Protein AF-A0A2E0BMS4-F1 (afdb_monomer_lite)

Sequence (206 aa):
MKYIFVAGAPGSKWSSVCKNIYYSDSIDQTDASEDREYWHDASGQLDLMHIGAYFDPGMEFGDFFDNINKYTKEECEVEFDRPFSGEGVRIIKSHVFAHHIDFLKDNWPDCPIVLVHRDNDACIGWWVRCGHFDITYPLYHKYYVNLKEMSKIIDDQNRDIVNAWKRYGGISPRDNRDLADILKINQPSEEYEQDYNLKDIGVKVI

Radius of gyration: 15.55 Å; chains: 1; bounding box: 38×36×43 Å

Structure (mmCIF, N/CA/C/O backbone):
data_AF-A0A2E0BMS4-F1
#
_entry.id   AF-A0A2E0BMS4-F1
#
loop_
_atom_site.group_PDB
_atom_site.id
_atom_site.type_symbol
_atom_site.label_atom_id
_atom_site.label_alt_id
_atom_site.label_comp_id
_atom_site.label_asym_id
_atom_site.label_entity_id
_atom_site.label_seq_id
_atom_site.pdbx_PDB_ins_code
_atom_site.Cartn_x
_atom_site.Cartn_y
_atom_site.Cartn_z
_atom_site.occupancy
_atom_site.B_iso_or_equiv
_atom_site.auth_seq_id
_atom_site.auth_comp_id
_atom_site.auth_asym_id
_atom_site.auth_atom_id
_atom_site.pdbx_PDB_model_num
ATOM 1 N N . MET A 1 1 ? -13.767 5.310 10.465 1.00 92.75 1 MET A N 1
ATOM 2 C CA . MET A 1 1 ? -12.546 4.536 10.164 1.00 92.75 1 MET A CA 1
ATOM 3 C C . MET A 1 1 ? -11.371 5.497 10.271 1.00 92.75 1 MET A C 1
ATOM 5 O O . MET A 1 1 ? -11.496 6.573 9.706 1.00 92.75 1 MET A O 1
ATOM 9 N N . LYS A 1 2 ? -10.321 5.183 11.047 1.00 96.88 2 LYS A N 1
ATOM 10 C CA . LYS A 1 2 ? -9.162 6.088 11.238 1.00 96.88 2 LYS A CA 1
ATOM 11 C C . LYS A 1 2 ? -8.087 5.839 10.176 1.00 96.88 2 LYS A C 1
ATOM 13 O O . LYS A 1 2 ? -7.671 6.768 9.493 1.00 96.88 2 LYS A O 1
ATOM 18 N N . TYR A 1 3 ? -7.709 4.574 10.003 1.00 98.69 3 TYR A N 1
ATOM 19 C CA . TYR A 1 3 ? -6.652 4.156 9.088 1.00 98.69 3 TYR A CA 1
ATOM 20 C C . TYR A 1 3 ? -7.154 3.161 8.050 1.00 98.69 3 TYR A C 1
ATOM 22 O O . TYR A 1 3 ? -8.077 2.392 8.318 1.00 98.69 3 TYR A O 1
ATOM 30 N N . ILE A 1 4 ? -6.481 3.143 6.904 1.00 98.81 4 ILE A N 1
ATOM 31 C CA . ILE A 1 4 ? -6.408 1.999 5.996 1.00 98.81 4 ILE A CA 1
ATOM 32 C C . ILE A 1 4 ? -4.949 1.549 6.008 1.00 98.81 4 ILE A C 1
ATOM 34 O O . ILE A 1 4 ? -4.070 2.310 5.601 1.00 98.81 4 ILE A O 1
ATOM 38 N N . PHE A 1 5 ? -4.678 0.332 6.475 1.00 98.81 5 PHE A N 1
ATOM 39 C CA . PHE A 1 5 ? -3.334 -0.236 6.389 1.00 98.81 5 PHE A CA 1
ATOM 40 C C . PHE A 1 5 ? -3.151 -0.893 5.031 1.00 98.81 5 PHE A C 1
ATOM 42 O O . PHE A 1 5 ? -4.049 -1.594 4.567 1.00 98.81 5 PHE A O 1
ATOM 49 N N . VAL A 1 6 ? -1.995 -0.705 4.400 1.00 98.75 6 VAL A N 1
ATOM 50 C CA . VAL A 1 6 ? -1.680 -1.376 3.136 1.00 98.75 6 VAL A CA 1
ATOM 51 C C . VAL A 1 6 ? -0.343 -2.090 3.241 1.00 98.75 6 VAL A C 1
ATOM 53 O O . VAL A 1 6 ? 0.665 -1.481 3.602 1.00 98.75 6 VAL A O 1
ATOM 56 N N . ALA A 1 7 ? -0.356 -3.376 2.892 1.00 98.31 7 ALA A N 1
ATOM 57 C CA . ALA A 1 7 ? 0.815 -4.235 2.836 1.00 98.31 7 ALA A CA 1
ATOM 58 C C . ALA A 1 7 ? 0.877 -4.945 1.478 1.00 98.31 7 ALA A C 1
ATOM 60 O O . ALA A 1 7 ? -0.108 -5.514 1.005 1.00 98.31 7 ALA A O 1
ATOM 61 N N . GLY A 1 8 ? 2.051 -4.943 0.860 1.00 98.06 8 GLY A N 1
ATOM 62 C CA . GLY A 1 8 ? 2.338 -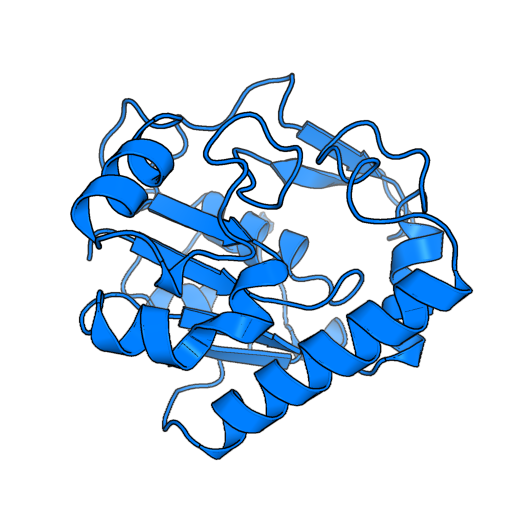5.680 -0.367 1.00 98.06 8 GLY A CA 1
ATOM 63 C C . GLY A 1 8 ? 3.838 -5.890 -0.492 1.00 98.06 8 GLY A C 1
ATOM 64 O O . GLY A 1 8 ? 4.594 -5.091 0.044 1.00 98.06 8 GLY A O 1
ATOM 65 N N . ALA A 1 9 ? 4.297 -6.929 -1.187 1.00 97.38 9 ALA A N 1
ATOM 66 C CA . ALA A 1 9 ? 5.734 -7.117 -1.412 1.00 97.38 9 ALA A CA 1
ATOM 67 C C . ALA A 1 9 ? 6.307 -6.061 -2.391 1.00 97.38 9 ALA A C 1
ATOM 69 O O . ALA A 1 9 ? 5.559 -5.536 -3.229 1.00 97.38 9 ALA A O 1
ATOM 70 N N . PRO A 1 10 ? 7.613 -5.733 -2.358 1.00 95.31 10 PRO A N 1
ATOM 71 C CA . PRO A 1 10 ? 8.261 -4.915 -3.379 1.00 95.31 10 PRO A CA 1
ATOM 72 C C . PRO A 1 10 ? 7.954 -5.418 -4.787 1.00 95.31 10 PRO A C 1
ATOM 74 O O . PRO A 1 10 ? 8.029 -6.608 -5.068 1.00 95.31 10 PRO A O 1
ATOM 77 N N . GLY A 1 11 ? 7.563 -4.514 -5.687 1.00 95.25 11 GLY A N 1
ATOM 78 C CA . GLY A 1 11 ? 7.206 -4.879 -7.062 1.00 95.25 11 GLY A CA 1
ATOM 79 C C . GLY A 1 11 ? 5.803 -5.482 -7.255 1.00 95.25 11 GLY A C 1
ATOM 80 O O . GLY A 1 11 ? 5.399 -5.735 -8.393 1.00 95.25 11 GLY A O 1
ATOM 81 N N . SER A 1 12 ? 5.008 -5.630 -6.190 1.00 97.00 12 SER A N 1
ATOM 82 C CA . SER A 1 12 ? 3.616 -6.120 -6.261 1.00 97.00 12 SER A CA 1
ATOM 83 C C . SER A 1 12 ? 2.623 -5.147 -6.905 1.00 97.00 12 SER A C 1
ATOM 85 O O . SER A 1 12 ? 1.452 -5.479 -7.055 1.00 97.00 12 SER A O 1
ATOM 87 N N . LYS A 1 13 ? 3.080 -3.944 -7.288 1.00 96.19 13 LYS A N 1
ATOM 88 C CA . LYS A 1 13 ? 2.260 -2.811 -7.758 1.00 96.19 13 LYS A CA 1
ATOM 89 C C . LYS A 1 13 ? 1.326 -2.220 -6.692 1.00 96.19 13 LYS A C 1
ATOM 91 O O . LYS A 1 13 ? 0.447 -1.430 -7.034 1.00 96.19 13 LYS A O 1
ATOM 96 N N . TRP A 1 14 ? 1.551 -2.516 -5.412 1.00 96.56 14 TRP A N 1
ATOM 97 C CA . TRP A 1 14 ? 0.781 -1.952 -4.295 1.00 96.56 14 TRP A CA 1
ATOM 98 C C . TRP A 1 14 ? 0.722 -0.418 -4.281 1.00 96.56 14 TRP A C 1
ATOM 100 O O . TRP A 1 14 ? -0.316 0.144 -3.955 1.00 96.56 14 TRP A O 1
ATOM 110 N N . SER A 1 15 ? 1.780 0.269 -4.720 1.00 94.31 15 SER A N 1
ATOM 111 C CA . SER A 1 15 ? 1.791 1.729 -4.828 1.00 94.31 15 SER A CA 1
ATOM 112 C C . SER A 1 15 ? 0.732 2.253 -5.808 1.00 94.31 15 SER A C 1
ATOM 114 O O . SER A 1 15 ? 0.078 3.247 -5.510 1.00 94.31 15 SER A O 1
ATOM 116 N N . SER A 1 16 ? 0.460 1.530 -6.905 1.00 95.25 16 SER A N 1
ATOM 117 C CA . SER A 1 16 ? -0.649 1.857 -7.817 1.00 95.25 16 SER A CA 1
ATOM 118 C C . SER A 1 16 ? -2.022 1.645 -7.178 1.00 95.25 16 SER A C 1
ATOM 120 O O . SER A 1 16 ? -2.903 2.480 -7.351 1.00 95.25 16 SER A O 1
ATOM 122 N N . VAL A 1 17 ? -2.181 0.586 -6.374 1.00 97.56 17 VAL A N 1
ATOM 123 C CA . VAL A 1 17 ? -3.418 0.327 -5.618 1.00 97.56 17 VAL A CA 1
ATOM 124 C C . VAL A 1 17 ? -3.683 1.475 -4.644 1.00 97.56 17 VAL A C 1
ATOM 126 O O . VAL A 1 17 ? -4.782 2.021 -4.641 1.00 97.56 17 VAL A O 1
ATOM 129 N N . CYS A 1 18 ? -2.665 1.891 -3.880 1.00 97.12 18 CYS A N 1
ATOM 130 C CA . CYS A 1 18 ? -2.752 3.022 -2.956 1.00 97.12 18 CYS A CA 1
ATOM 131 C C . CYS A 1 18 ? -3.080 4.328 -3.683 1.00 97.12 18 CYS A C 1
ATOM 133 O O . CYS A 1 18 ? -4.043 4.997 -3.322 1.00 97.12 18 CYS A O 1
ATOM 135 N N . LYS A 1 19 ? -2.310 4.677 -4.721 1.00 95.94 19 LYS A N 1
ATOM 136 C CA . LYS A 1 19 ? -2.499 5.905 -5.507 1.00 95.94 19 LYS A CA 1
ATOM 137 C C . LYS A 1 19 ? -3.931 6.024 -6.024 1.00 95.94 19 LYS A C 1
ATOM 139 O O . LYS A 1 19 ? -4.539 7.082 -5.918 1.00 95.94 19 LYS A O 1
ATOM 144 N N . ASN A 1 20 ? -4.477 4.938 -6.561 1.00 96.38 20 ASN A N 1
ATOM 145 C CA . ASN A 1 20 ? -5.769 4.982 -7.232 1.00 96.38 20 ASN A CA 1
ATOM 146 C C . ASN A 1 20 ? -6.956 5.128 -6.277 1.00 96.38 20 ASN A C 1
ATOM 148 O O . ASN A 1 20 ? -8.039 5.424 -6.760 1.00 96.38 20 ASN A O 1
ATOM 152 N N . ILE A 1 21 ? -6.775 4.958 -4.961 1.00 97.75 21 ILE A N 1
ATOM 153 C CA . ILE A 1 21 ? -7.768 5.333 -3.935 1.00 97.75 21 ILE A CA 1
ATOM 154 C C . ILE A 1 21 ? -7.382 6.602 -3.163 1.00 97.75 21 ILE A C 1
ATOM 156 O O . ILE A 1 21 ? -8.236 7.199 -2.514 1.00 97.75 21 ILE A O 1
ATOM 160 N N . TYR A 1 22 ? -6.118 7.028 -3.245 1.00 97.81 22 TYR A N 1
ATOM 161 C CA . TYR A 1 22 ? -5.578 8.201 -2.554 1.00 97.81 22 TYR A CA 1
ATOM 162 C C . TYR A 1 22 ? -6.326 9.487 -2.921 1.00 97.81 22 TYR A C 1
ATOM 164 O O . TYR A 1 22 ? -6.563 10.320 -2.058 1.00 97.81 22 TYR A O 1
ATOM 172 N N . TYR A 1 23 ? -6.769 9.607 -4.176 1.00 96.00 23 TYR A N 1
ATOM 173 C CA . TYR A 1 23 ? -7.516 10.765 -4.683 1.00 96.00 23 TYR A CA 1
ATOM 174 C C . TYR A 1 23 ? -9.008 10.782 -4.314 1.00 96.00 23 TYR A C 1
ATOM 176 O O . TYR A 1 23 ? -9.764 11.594 -4.839 1.00 96.00 23 TYR A O 1
ATOM 184 N N . SER A 1 24 ? -9.464 9.884 -3.441 1.00 97.81 24 SER A N 1
ATOM 185 C CA . SER A 1 24 ? -10.808 9.971 -2.873 1.00 97.81 24 SER A CA 1
ATOM 186 C C . SER A 1 24 ? -10.919 11.170 -1.927 1.00 97.81 24 SER A C 1
ATOM 188 O O . SER A 1 24 ? -10.059 11.370 -1.070 1.00 97.81 24 SER A O 1
ATOM 190 N N . ASP A 1 25 ? -12.035 11.901 -1.994 1.00 96.94 25 ASP A N 1
ATOM 191 C CA . ASP A 1 25 ? -12.343 13.018 -1.081 1.00 96.94 25 ASP A CA 1
ATOM 192 C C . ASP A 1 25 ? -12.482 12.589 0.393 1.00 96.94 25 ASP A C 1
ATOM 194 O O . ASP A 1 25 ? -12.610 13.424 1.285 1.00 96.94 25 ASP A O 1
ATOM 198 N N . SER A 1 26 ? -12.518 11.282 0.672 1.00 98.25 26 SER A N 1
ATOM 199 C CA . SER A 1 26 ? -12.530 10.750 2.041 1.00 98.25 26 SER A CA 1
ATOM 200 C C . SER A 1 26 ? -11.133 10.560 2.639 1.00 98.25 26 SER A C 1
ATOM 202 O O . SER A 1 26 ? -11.036 10.252 3.829 1.00 98.25 26 SER A O 1
ATOM 204 N N . ILE A 1 27 ? -10.072 10.671 1.834 1.00 98.50 27 ILE A N 1
ATOM 205 C CA . ILE A 1 27 ? -8.688 10.457 2.263 1.00 98.50 27 ILE A CA 1
ATOM 206 C C . ILE A 1 27 ? -8.066 11.779 2.709 1.00 98.50 27 ILE A C 1
ATOM 208 O O . ILE A 1 27 ? -8.161 12.792 2.019 1.00 98.50 27 ILE A O 1
ATOM 212 N N . ASP A 1 28 ? -7.385 11.739 3.852 1.00 98.50 28 ASP A N 1
ATOM 213 C CA . ASP A 1 28 ? -6.485 12.808 4.270 1.00 98.50 28 ASP A CA 1
ATOM 214 C C . ASP A 1 28 ? -5.206 12.722 3.428 1.00 98.50 28 ASP A C 1
ATOM 216 O O . ASP A 1 28 ? -4.417 11.794 3.591 1.00 98.50 28 ASP A O 1
ATOM 220 N N . GLN A 1 29 ? -5.032 13.669 2.507 1.00 97.88 29 GLN A N 1
ATOM 221 C CA . GLN A 1 29 ? -3.907 13.711 1.564 1.00 97.88 29 GLN A CA 1
ATOM 222 C C . GLN A 1 29 ? -2.798 14.681 2.006 1.00 97.88 29 GLN A C 1
ATOM 224 O O . GLN A 1 29 ? -1.912 15.018 1.216 1.00 97.88 29 GLN A O 1
ATOM 229 N N . THR A 1 30 ? -2.853 15.188 3.244 1.00 98.31 30 THR A N 1
ATOM 230 C CA . THR A 1 30 ? -1.890 16.188 3.742 1.00 98.31 30 THR A CA 1
ATOM 231 C C . THR A 1 30 ? -0.487 15.632 3.991 1.00 98.31 30 THR A C 1
ATOM 233 O O . THR A 1 30 ? 0.431 16.410 4.250 1.00 98.31 30 THR A O 1
ATOM 236 N N . ASP A 1 31 ? -0.292 14.316 3.855 1.00 97.81 31 ASP A N 1
ATOM 237 C CA . ASP A 1 31 ? 1.029 13.695 3.815 1.00 97.81 31 ASP A CA 1
ATOM 238 C C . ASP A 1 31 ? 1.758 13.902 2.476 1.00 97.81 31 ASP A C 1
ATOM 240 O O . ASP A 1 31 ? 2.962 13.637 2.415 1.00 97.81 31 ASP A O 1
ATOM 244 N N . ALA A 1 32 ? 1.090 14.387 1.421 1.00 96.44 32 ALA A N 1
ATOM 245 C CA . ALA A 1 32 ? 1.727 14.696 0.140 1.00 96.44 32 ALA A CA 1
ATOM 246 C C . ALA A 1 32 ? 2.656 15.920 0.213 1.00 96.44 32 ALA A C 1
ATOM 248 O O . ALA A 1 32 ? 2.320 16.969 0.763 1.00 96.44 32 ALA A O 1
ATOM 249 N N . SER A 1 33 ? 3.822 15.794 -0.417 1.00 95.81 33 SER A N 1
ATOM 250 C CA . SER A 1 33 ? 4.757 16.882 -0.707 1.00 95.81 33 SER A CA 1
ATOM 251 C C . SER A 1 33 ? 5.601 16.507 -1.926 1.00 95.81 33 SER A C 1
ATOM 253 O O . SER A 1 33 ? 5.716 15.323 -2.238 1.00 95.81 33 SER A O 1
ATOM 255 N N . GLU A 1 34 ? 6.234 17.488 -2.578 1.00 94.50 34 GLU A N 1
ATOM 256 C CA . GLU A 1 34 ? 7.140 17.237 -3.715 1.00 94.50 34 GLU A CA 1
ATOM 257 C C . GLU A 1 34 ? 8.275 16.257 -3.345 1.00 94.50 34 GLU A C 1
ATOM 259 O O . GLU A 1 34 ? 8.646 15.402 -4.144 1.00 94.50 34 GLU A O 1
ATOM 264 N N . ASP A 1 35 ? 8.763 16.307 -2.099 1.00 94.19 35 ASP A N 1
ATOM 265 C CA . ASP A 1 35 ? 9.796 15.395 -1.576 1.00 94.19 35 ASP A CA 1
ATOM 266 C C . ASP A 1 35 ? 9.301 13.949 -1.357 1.00 94.19 35 ASP A C 1
ATOM 268 O O . ASP A 1 35 ? 10.102 13.046 -1.106 1.00 94.19 35 ASP A O 1
ATOM 272 N N . ARG A 1 36 ? 7.984 13.718 -1.417 1.00 95.06 36 ARG A N 1
ATOM 273 C CA . ARG A 1 36 ? 7.330 12.410 -1.223 1.00 95.06 36 ARG A CA 1
ATOM 274 C C . ARG A 1 36 ? 6.662 11.906 -2.497 1.00 95.06 36 ARG A C 1
ATOM 276 O O . ARG A 1 36 ? 5.719 11.113 -2.445 1.00 95.06 36 ARG A O 1
ATOM 283 N N . GLU A 1 37 ? 7.156 12.360 -3.640 1.00 95.19 37 GLU A N 1
ATOM 284 C CA . GLU A 1 37 ? 6.744 11.887 -4.949 1.00 95.19 37 GLU A CA 1
ATOM 285 C C . GLU A 1 37 ? 7.846 11.066 -5.613 1.00 95.19 37 GLU A C 1
ATOM 287 O O . GLU A 1 37 ? 9.032 11.396 -5.569 1.00 95.19 37 GLU A O 1
ATOM 292 N N . TYR A 1 38 ? 7.442 9.995 -6.292 1.00 94.31 38 TYR A N 1
ATOM 293 C CA . TYR A 1 38 ? 8.318 9.288 -7.215 1.00 94.31 38 TYR A CA 1
ATOM 294 C C . TYR A 1 38 ? 7.601 8.972 -8.513 1.00 94.31 38 TYR A C 1
ATOM 296 O O . TYR A 1 38 ? 6.574 8.282 -8.536 1.00 94.31 38 TYR A O 1
ATOM 304 N N . TRP A 1 39 ? 8.201 9.466 -9.589 1.00 93.25 39 TRP A N 1
ATOM 305 C CA . TRP A 1 39 ? 7.750 9.297 -10.957 1.00 93.25 39 TRP A CA 1
ATOM 306 C C . TRP A 1 39 ? 8.637 8.270 -11.660 1.00 93.25 39 TRP A C 1
ATOM 308 O O . TRP A 1 39 ? 9.862 8.334 -11.561 1.00 93.25 39 TRP A O 1
ATOM 318 N N . HIS A 1 40 ? 8.033 7.334 -12.389 1.00 90.50 40 HIS A N 1
ATOM 319 C CA . HIS A 1 40 ? 8.780 6.377 -13.206 1.00 90.50 40 HIS A CA 1
ATOM 320 C C . HIS A 1 40 ? 8.001 5.993 -14.463 1.00 90.50 40 HIS A C 1
ATOM 322 O O . HIS A 1 40 ? 6.774 6.061 -14.490 1.00 90.50 40 HIS A O 1
ATOM 328 N N . ASP A 1 41 ? 8.696 5.494 -15.482 1.00 90.56 41 ASP A N 1
ATOM 329 C CA . ASP A 1 41 ? 8.124 5.142 -16.784 1.00 90.56 41 ASP A CA 1
ATOM 330 C C . ASP A 1 41 ? 7.993 3.630 -17.034 1.00 90.56 41 ASP A C 1
ATOM 332 O O . ASP A 1 41 ? 7.830 3.186 -18.169 1.00 90.56 41 ASP A O 1
ATOM 336 N N . ALA A 1 42 ? 8.005 2.812 -15.973 1.00 87.88 42 ALA A N 1
ATOM 337 C CA . ALA A 1 42 ? 7.914 1.348 -16.057 1.00 87.88 42 ALA A CA 1
ATOM 338 C C . ALA A 1 42 ? 6.692 0.817 -16.846 1.00 87.88 42 ALA A C 1
ATOM 340 O O . ALA A 1 42 ? 6.720 -0.313 -17.347 1.00 87.88 42 ALA A O 1
ATOM 341 N N . SER A 1 43 ? 5.619 1.611 -16.941 1.00 83.31 43 SER A N 1
ATOM 342 C CA . SER A 1 43 ? 4.401 1.338 -17.718 1.00 83.31 43 SER A CA 1
ATOM 343 C C . SER A 1 43 ? 4.546 1.643 -19.221 1.00 83.31 43 SER A C 1
ATOM 345 O O . SER A 1 43 ? 3.699 1.223 -20.009 1.00 83.31 43 SER A O 1
ATOM 347 N N . GLY A 1 44 ? 5.610 2.345 -19.619 1.00 88.06 44 GLY A N 1
ATOM 348 C CA . GLY A 1 44 ? 5.809 2.947 -20.938 1.00 88.06 44 GLY A CA 1
ATOM 349 C C . GLY A 1 44 ? 5.458 4.441 -21.001 1.00 88.06 44 GLY A C 1
ATOM 350 O O . GLY A 1 44 ? 5.655 5.056 -22.049 1.00 88.06 44 GLY A O 1
ATOM 351 N N . GLN A 1 45 ? 4.946 5.025 -19.914 1.00 90.00 45 GLN A N 1
ATOM 352 C CA . GLN A 1 45 ? 4.663 6.456 -19.770 1.00 90.00 45 GLN A CA 1
ATOM 353 C C . GLN A 1 45 ? 5.116 6.940 -18.396 1.00 90.00 45 GLN A C 1
ATOM 355 O O . GLN A 1 45 ? 5.081 6.176 -17.437 1.00 90.00 45 GLN A O 1
ATOM 360 N N . LEU A 1 46 ? 5.553 8.198 -18.303 1.00 90.94 46 LEU A N 1
ATOM 361 C CA . LEU A 1 46 ? 5.973 8.777 -17.032 1.00 90.94 46 LEU A CA 1
ATOM 362 C C . LEU A 1 46 ? 4.753 8.990 -16.129 1.00 90.94 46 LEU A C 1
ATOM 364 O O . LEU A 1 46 ? 3.959 9.899 -16.363 1.00 90.94 46 LEU A O 1
ATOM 368 N N . ASP A 1 47 ? 4.647 8.168 -15.090 1.00 89.94 47 ASP A N 1
ATOM 369 C CA . ASP A 1 47 ? 3.534 8.169 -14.147 1.00 89.94 47 ASP A CA 1
ATOM 370 C C . ASP A 1 47 ? 4.029 8.509 -12.736 1.00 89.94 47 ASP A C 1
ATOM 372 O O . ASP A 1 47 ? 5.052 7.982 -12.288 1.00 89.94 47 ASP A O 1
ATOM 376 N N . LEU A 1 48 ? 3.272 9.331 -12.000 1.00 91.50 48 LEU A N 1
ATOM 377 C CA . LEU A 1 48 ? 3.431 9.462 -10.549 1.00 91.50 48 LEU A CA 1
ATOM 378 C C . LEU A 1 48 ? 2.995 8.149 -9.918 1.00 91.50 48 LEU A C 1
ATOM 380 O O . LEU A 1 48 ? 1.859 7.732 -10.137 1.00 91.50 48 LEU A O 1
ATOM 384 N N . MET A 1 49 ? 3.869 7.482 -9.174 1.00 90.56 49 MET A N 1
ATOM 385 C CA . MET A 1 49 ? 3.609 6.115 -8.712 1.00 90.56 49 MET A CA 1
ATOM 386 C C . MET A 1 49 ? 3.731 5.952 -7.207 1.00 90.56 49 MET A C 1
ATOM 388 O O . MET A 1 49 ? 2.967 5.176 -6.641 1.00 90.56 49 MET A O 1
ATOM 392 N N . HIS A 1 50 ? 4.628 6.693 -6.556 1.00 93.88 50 HIS A N 1
ATOM 393 C CA . HIS A 1 50 ? 4.643 6.802 -5.097 1.00 93.88 50 HIS A CA 1
ATOM 394 C C . HIS A 1 50 ? 4.276 8.229 -4.721 1.00 93.88 50 HIS A C 1
ATOM 396 O O . HIS A 1 50 ? 4.811 9.167 -5.305 1.00 93.88 50 HIS A O 1
ATOM 402 N N . ILE A 1 51 ? 3.343 8.365 -3.785 1.00 96.00 51 ILE A N 1
ATOM 403 C CA . ILE A 1 51 ? 2.836 9.643 -3.291 1.00 96.00 51 ILE A CA 1
ATOM 404 C C . ILE A 1 51 ? 2.579 9.532 -1.791 1.00 96.00 51 ILE A C 1
ATOM 406 O O . ILE A 1 51 ? 2.087 8.498 -1.317 1.00 96.00 51 ILE A O 1
ATOM 410 N N . GLY A 1 52 ? 2.899 10.599 -1.063 1.00 97.00 52 GLY A N 1
ATOM 411 C CA . GLY A 1 52 ? 2.673 10.704 0.375 1.00 97.00 52 GLY A CA 1
ATOM 412 C C . GLY A 1 52 ? 3.608 9.808 1.190 1.00 97.00 52 GLY A C 1
ATOM 413 O O . GLY A 1 52 ? 4.500 9.163 0.648 1.00 97.00 52 GLY A O 1
ATOM 414 N N . ALA A 1 53 ? 3.395 9.733 2.499 1.00 96.94 53 ALA A N 1
ATOM 415 C CA . ALA A 1 53 ? 4.295 9.066 3.434 1.00 96.94 53 ALA A CA 1
ATOM 416 C C . ALA A 1 53 ? 4.326 7.533 3.273 1.00 96.94 53 ALA A C 1
ATOM 418 O O . ALA A 1 53 ? 3.313 6.889 2.983 1.00 96.94 53 ALA A O 1
ATOM 419 N N . TYR A 1 54 ? 5.502 6.951 3.509 1.00 96.38 54 TYR A N 1
ATOM 420 C CA . TYR A 1 54 ? 5.740 5.512 3.644 1.00 96.38 54 TYR A CA 1
ATOM 421 C C . TYR A 1 54 ? 6.395 5.252 5.003 1.00 96.38 54 TYR A C 1
ATOM 423 O O . TYR A 1 54 ? 7.152 6.090 5.490 1.00 96.38 54 TYR A O 1
ATOM 431 N N . PHE A 1 55 ? 6.108 4.095 5.596 1.00 96.00 55 PHE A N 1
ATOM 432 C CA . PHE A 1 55 ? 6.452 3.741 6.979 1.00 96.00 55 PHE A CA 1
ATOM 433 C C . PHE A 1 55 ? 7.320 2.475 7.043 1.00 96.00 55 PHE A C 1
ATOM 435 O O . PHE A 1 55 ? 7.172 1.624 7.919 1.00 96.00 55 PHE A O 1
ATOM 442 N N . ASP A 1 56 ? 8.182 2.288 6.050 1.00 93.62 56 ASP A N 1
ATOM 443 C CA . ASP A 1 56 ? 9.221 1.260 6.084 1.00 93.62 56 ASP A CA 1
ATOM 444 C C . ASP A 1 56 ? 10.439 1.745 6.892 1.00 93.62 56 ASP A C 1
ATOM 446 O O . ASP A 1 56 ? 10.662 2.955 7.001 1.00 93.62 56 ASP A O 1
ATOM 450 N N . PRO A 1 57 ? 11.280 0.836 7.420 1.00 89.94 57 PRO A N 1
ATOM 451 C CA . PRO A 1 57 ? 12.544 1.218 8.041 1.00 89.94 57 PRO A CA 1
ATOM 452 C C . PRO A 1 57 ? 13.404 2.066 7.094 1.00 89.94 57 PRO A C 1
ATOM 454 O O . PRO A 1 57 ? 13.633 1.711 5.936 1.00 89.94 57 PRO A O 1
ATOM 457 N N . GLY A 1 58 ? 13.917 3.181 7.602 1.00 86.75 58 GLY A N 1
ATOM 458 C CA . GLY A 1 58 ? 14.667 4.188 6.858 1.00 86.75 58 GLY A CA 1
ATOM 459 C C . GLY A 1 58 ? 13.850 5.398 6.415 1.00 86.75 58 GLY A C 1
ATOM 460 O O . GLY A 1 58 ? 14.461 6.386 6.007 1.00 86.75 58 GLY A O 1
ATOM 461 N N . MET A 1 59 ? 12.522 5.358 6.535 1.00 92.56 59 MET A N 1
ATOM 462 C CA . MET A 1 59 ? 11.655 6.489 6.207 1.00 92.56 59 MET A CA 1
ATOM 463 C C . MET A 1 59 ? 11.616 7.555 7.317 1.00 92.56 59 MET A C 1
ATOM 465 O O . MET A 1 59 ? 12.129 7.372 8.419 1.00 92.56 59 MET A O 1
ATOM 469 N N . GLU A 1 60 ? 11.015 8.706 7.000 1.00 92.06 60 GLU A N 1
ATOM 470 C CA . GLU A 1 60 ? 10.983 9.911 7.845 1.00 92.06 60 GLU A CA 1
ATOM 471 C C . GLU A 1 60 ? 10.247 9.710 9.186 1.00 92.06 60 GLU A C 1
ATOM 473 O O . GLU A 1 60 ? 10.582 10.361 10.180 1.00 92.06 60 GLU A O 1
ATOM 478 N N . PHE A 1 61 ? 9.266 8.801 9.221 1.00 92.75 61 PHE A N 1
ATOM 479 C CA . PHE A 1 61 ? 8.372 8.577 10.359 1.00 92.75 61 PHE A CA 1
ATOM 480 C C . PHE A 1 61 ? 8.398 7.111 10.787 1.00 92.75 61 PHE A C 1
ATOM 482 O O . PHE A 1 61 ? 8.149 6.225 9.972 1.00 92.75 61 PHE A O 1
ATOM 489 N N . GLY A 1 62 ? 8.692 6.876 12.068 1.00 82.62 62 GLY A N 1
ATOM 490 C CA . GLY A 1 62 ? 8.823 5.552 12.679 1.00 82.62 62 GLY A CA 1
ATOM 491 C C . GLY A 1 62 ? 9.828 4.605 12.001 1.00 82.62 62 GLY A C 1
ATOM 492 O O . GLY A 1 62 ? 9.465 3.742 11.213 1.00 82.62 62 GLY A O 1
ATOM 493 N N . ASP A 1 63 ? 11.100 4.661 12.409 1.00 86.44 63 ASP A N 1
ATOM 494 C CA . ASP A 1 63 ? 12.166 3.755 11.917 1.00 86.44 63 ASP A CA 1
ATOM 495 C C . ASP A 1 63 ? 12.062 2.315 12.483 1.00 86.44 63 ASP A C 1
ATOM 497 O O . ASP A 1 63 ? 12.945 1.495 12.260 1.00 86.44 63 ASP A O 1
ATOM 501 N N . PHE A 1 64 ? 11.017 2.005 13.265 1.00 92.12 64 PHE A N 1
ATOM 502 C CA . PHE A 1 64 ? 10.910 0.784 14.081 1.00 92.12 64 PHE A CA 1
ATOM 503 C C . PHE A 1 64 ? 9.808 -0.193 13.646 1.00 92.12 64 PHE A C 1
ATOM 505 O O . PHE A 1 64 ? 9.549 -1.177 14.344 1.00 92.12 64 PHE A O 1
ATOM 512 N N . PHE A 1 65 ? 9.119 0.061 12.530 1.00 94.38 65 PHE A N 1
ATOM 513 C CA . PHE A 1 65 ? 7.947 -0.733 12.142 1.00 94.38 65 PHE A CA 1
ATOM 514 C C . PHE A 1 65 ? 8.256 -2.182 11.733 1.00 94.38 65 PHE A C 1
ATOM 516 O O . PHE A 1 65 ? 7.353 -3.014 11.755 1.00 94.38 65 PHE A O 1
ATOM 523 N N . ASP A 1 66 ? 9.519 -2.530 11.470 1.00 93.94 66 ASP A N 1
ATOM 524 C CA . ASP A 1 66 ? 9.982 -3.926 11.346 1.00 93.94 66 ASP A CA 1
ATOM 525 C C . ASP A 1 66 ? 9.957 -4.692 12.684 1.00 93.94 66 ASP A C 1
ATOM 527 O O . ASP A 1 66 ? 10.114 -5.911 12.743 1.00 93.94 66 ASP A O 1
ATOM 531 N N . ASN A 1 67 ? 9.770 -3.966 13.784 1.00 95.06 67 ASN A N 1
ATOM 532 C CA . ASN A 1 67 ? 9.634 -4.473 15.137 1.00 95.06 67 ASN A CA 1
ATOM 533 C C . ASN A 1 67 ? 8.369 -3.922 15.813 1.00 95.06 67 ASN A C 1
ATOM 535 O O . ASN A 1 67 ? 8.338 -3.834 17.044 1.00 95.06 67 ASN A O 1
ATOM 539 N N . ILE A 1 68 ? 7.330 -3.573 15.041 1.00 96.25 68 ILE A N 1
ATOM 540 C CA . ILE A 1 68 ? 6.120 -2.890 15.538 1.00 96.25 68 ILE A CA 1
ATOM 541 C C . ILE A 1 68 ? 5.497 -3.577 16.768 1.00 96.25 68 ILE A C 1
ATOM 543 O O . ILE A 1 68 ? 5.053 -2.907 17.691 1.00 96.25 68 ILE A O 1
ATOM 547 N N . ASN A 1 69 ? 5.588 -4.909 16.858 1.00 95.12 69 ASN A N 1
ATOM 548 C CA . ASN A 1 69 ? 5.080 -5.709 17.980 1.00 95.12 69 ASN A CA 1
ATOM 549 C C . ASN A 1 69 ? 5.713 -5.379 19.352 1.00 95.12 69 ASN A C 1
ATOM 551 O O . ASN A 1 69 ? 5.242 -5.879 20.372 1.00 95.12 69 ASN A O 1
ATOM 555 N N . LYS A 1 70 ? 6.816 -4.619 19.391 1.00 96.62 70 LYS A N 1
ATOM 556 C CA . LYS A 1 70 ? 7.486 -4.184 20.631 1.00 96.62 70 LYS A CA 1
ATOM 557 C C . LYS A 1 70 ? 6.950 -2.857 21.175 1.00 96.62 70 LYS A C 1
ATOM 559 O O . LYS A 1 70 ? 7.371 -2.460 22.259 1.00 96.62 70 LYS A O 1
ATOM 564 N N . TYR A 1 71 ? 6.064 -2.198 20.436 1.00 96.38 71 TYR A N 1
ATOM 565 C CA . TYR A 1 71 ? 5.541 -0.871 20.734 1.00 96.38 71 TYR A CA 1
ATOM 566 C C . TYR A 1 71 ? 4.043 -0.943 20.998 1.00 96.38 71 TYR A C 1
ATOM 568 O O . TYR A 1 71 ? 3.357 -1.866 20.542 1.00 96.38 71 TYR A O 1
ATOM 576 N N . THR A 1 72 ? 3.522 0.019 21.754 1.00 97.06 72 THR A N 1
ATOM 577 C CA . THR A 1 72 ? 2.079 0.102 21.971 1.00 97.06 72 THR A CA 1
ATOM 578 C C . THR A 1 72 ? 1.378 0.662 20.739 1.00 97.06 72 THR A C 1
ATOM 580 O O . THR A 1 72 ? 1.974 1.320 19.881 1.00 97.06 72 THR A O 1
ATOM 583 N N . LYS A 1 73 ? 0.068 0.425 20.673 1.00 97.25 73 LYS A N 1
ATOM 584 C CA . LYS A 1 73 ? -0.808 1.032 19.675 1.00 97.25 73 LYS A CA 1
ATOM 585 C C . LYS A 1 73 ? -0.633 2.552 19.626 1.00 97.25 73 LYS A C 1
ATOM 587 O O . LYS A 1 73 ? -0.482 3.10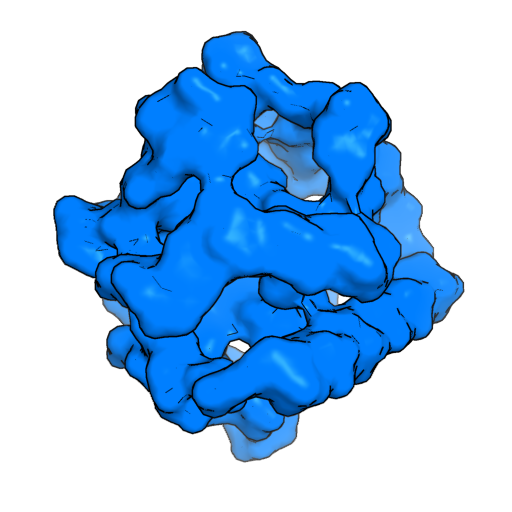8 18.548 1.00 97.25 73 LYS A O 1
ATOM 592 N N . GLU A 1 74 ? -0.623 3.214 20.778 1.00 97.94 74 GLU A N 1
ATOM 593 C CA . GLU A 1 74 ? -0.534 4.672 20.893 1.00 97.94 74 GLU A CA 1
ATOM 594 C C . GLU A 1 74 ? 0.811 5.203 20.386 1.00 97.94 74 GLU A C 1
ATOM 596 O O . GLU A 1 74 ? 0.837 6.208 19.681 1.00 97.94 74 GLU A O 1
ATOM 601 N N . GLU A 1 75 ? 1.915 4.514 20.686 1.00 97.44 75 GLU A N 1
ATOM 602 C CA . GLU A 1 75 ? 3.240 4.857 20.150 1.00 97.44 75 GLU A CA 1
ATOM 603 C C . GLU A 1 75 ? 3.271 4.749 18.620 1.00 97.44 75 GLU A C 1
ATOM 605 O O . GLU A 1 75 ? 3.823 5.619 17.947 1.00 97.44 75 GLU A O 1
ATOM 610 N N . CYS A 1 76 ? 2.628 3.720 18.060 1.00 98.12 76 CYS A N 1
ATOM 611 C CA . CYS A 1 76 ? 2.499 3.572 16.612 1.00 98.12 76 CYS A CA 1
ATOM 612 C C . CYS A 1 76 ? 1.629 4.684 16.004 1.00 98.12 76 CYS A C 1
ATOM 614 O O . CYS A 1 76 ? 2.002 5.264 14.988 1.00 98.12 76 CYS A O 1
ATOM 616 N N . GLU A 1 77 ? 0.495 5.016 16.631 1.00 98.31 77 GLU A N 1
ATOM 617 C CA . GLU A 1 77 ? -0.413 6.065 16.152 1.00 98.31 77 GLU A CA 1
ATOM 618 C C . GLU A 1 77 ? 0.239 7.452 16.139 1.00 98.31 77 GLU A C 1
ATOM 620 O O . GLU A 1 77 ? -0.018 8.220 15.214 1.00 98.31 77 GLU A O 1
ATOM 625 N N . VAL A 1 78 ? 1.118 7.760 17.102 1.00 97.94 78 VAL A N 1
ATOM 626 C CA . VAL A 1 78 ? 1.891 9.014 17.106 1.00 97.94 78 VAL A CA 1
ATOM 627 C C . VAL A 1 78 ? 2.722 9.155 15.830 1.00 97.94 78 VAL A C 1
ATOM 629 O O . VAL A 1 78 ? 2.717 10.224 15.222 1.00 97.94 78 VAL A O 1
ATOM 632 N N . GLU A 1 79 ? 3.406 8.094 15.399 1.00 98.00 79 GLU A N 1
ATOM 633 C CA . GLU A 1 79 ? 4.198 8.127 14.166 1.00 98.00 79 GLU A CA 1
ATOM 634 C C . GLU A 1 79 ? 3.310 8.082 12.914 1.00 98.00 79 GLU A C 1
ATOM 636 O O . GLU A 1 79 ? 3.564 8.835 11.975 1.00 98.00 79 GLU A O 1
ATOM 641 N N . PHE A 1 80 ? 2.238 7.279 12.906 1.00 98.25 80 PHE A N 1
ATOM 642 C CA . PHE A 1 80 ? 1.281 7.228 11.791 1.00 98.25 80 PHE A CA 1
ATOM 643 C C . PHE A 1 80 ? 0.615 8.574 11.520 1.00 98.25 80 PHE A C 1
ATOM 645 O O . PHE A 1 80 ? 0.383 8.913 10.364 1.00 98.25 80 PHE A O 1
ATOM 652 N N . ASP A 1 81 ? 0.309 9.336 12.569 1.00 98.38 81 ASP A N 1
ATOM 653 C CA . ASP A 1 81 ? -0.396 10.613 12.467 1.00 98.38 81 ASP A CA 1
ATOM 654 C C . ASP A 1 81 ? 0.544 11.778 12.122 1.00 98.38 81 ASP A C 1
ATOM 656 O O . ASP A 1 81 ? 0.089 12.809 11.633 1.00 98.38 81 ASP A O 1
ATOM 660 N N . ARG A 1 82 ? 1.855 11.618 12.329 1.00 97.94 82 ARG A N 1
ATOM 661 C CA . ARG A 1 82 ? 2.860 12.679 12.194 1.00 97.94 82 ARG A CA 1
ATOM 662 C C . ARG A 1 82 ? 2.956 13.357 10.815 1.00 97.94 82 ARG A C 1
ATOM 664 O O . ARG A 1 82 ? 3.150 14.573 10.811 1.00 97.94 82 ARG A O 1
ATOM 671 N N . PRO A 1 83 ? 2.845 12.659 9.665 1.00 97.88 83 PRO A N 1
ATOM 672 C CA . PRO A 1 83 ? 2.858 13.328 8.364 1.00 97.88 83 PRO A CA 1
ATOM 673 C C . PRO A 1 83 ? 1.555 14.059 8.024 1.00 97.88 83 PRO A C 1
ATOM 675 O O . PRO A 1 83 ? 1.535 14.807 7.051 1.00 97.88 83 PRO A O 1
ATOM 678 N N . PHE A 1 84 ? 0.485 13.849 8.792 1.00 98.44 84 PHE A N 1
ATOM 679 C CA . PHE A 1 84 ? -0.849 14.336 8.473 1.00 98.44 84 PHE A CA 1
ATOM 680 C C . PHE A 1 84 ? -1.229 15.544 9.336 1.00 98.44 84 PHE A C 1
ATOM 682 O O . PHE A 1 84 ? -1.018 15.574 10.548 1.00 98.44 84 PHE A O 1
ATOM 689 N N . SER A 1 85 ? -1.852 16.538 8.713 1.00 97.69 85 SER A N 1
ATOM 690 C CA . SER A 1 85 ? -2.410 17.725 9.378 1.00 97.69 85 SER A CA 1
ATOM 691 C C . SER A 1 85 ? -3.889 17.965 9.058 1.00 97.69 85 SER A C 1
ATOM 693 O O . SER A 1 85 ? -4.495 18.872 9.630 1.00 97.69 85 SER A O 1
ATOM 695 N N . GLY A 1 86 ? -4.460 17.165 8.154 1.00 96.75 86 GLY A N 1
ATOM 696 C CA . GLY A 1 86 ? -5.828 17.283 7.676 1.00 96.75 86 GLY A CA 1
ATOM 697 C C . GLY A 1 86 ? -6.832 16.401 8.413 1.00 96.75 86 GLY A C 1
ATOM 698 O O . GLY A 1 86 ? -6.585 15.857 9.496 1.00 96.75 86 GLY A O 1
ATOM 699 N N . GLU A 1 87 ? -8.000 16.292 7.785 1.00 95.94 87 GLU A N 1
ATOM 700 C CA . GLU A 1 87 ? -9.102 15.427 8.190 1.00 95.94 87 GLU A CA 1
ATOM 701 C C . GLU A 1 87 ? -9.332 14.351 7.125 1.00 95.94 87 GLU A C 1
ATOM 703 O O . GLU A 1 87 ? -9.007 14.540 5.954 1.00 95.94 87 GLU A O 1
ATOM 708 N N . GLY A 1 88 ? -9.932 13.232 7.529 1.00 97.69 88 GLY A N 1
ATOM 709 C CA . GLY A 1 88 ? -10.211 12.102 6.647 1.00 97.69 88 GLY A CA 1
ATOM 710 C C . GLY A 1 88 ? -9.530 10.819 7.108 1.00 97.69 88 GLY A C 1
ATOM 711 O O . GLY A 1 88 ? -8.971 10.729 8.203 1.00 97.69 88 GLY A O 1
ATOM 712 N N . VAL A 1 89 ? -9.634 9.790 6.276 1.00 98.50 89 VAL A N 1
ATOM 713 C CA . VAL A 1 89 ? -9.003 8.491 6.507 1.00 98.50 89 VAL A CA 1
ATOM 714 C C . VAL A 1 89 ? -7.548 8.554 6.052 1.00 98.50 89 VAL A C 1
ATOM 716 O O . VAL A 1 89 ? -7.263 9.034 4.959 1.00 98.50 89 VAL A O 1
ATOM 719 N N . ARG A 1 90 ? -6.627 8.021 6.856 1.00 98.69 90 ARG A N 1
ATOM 720 C CA . ARG A 1 90 ? -5.189 8.018 6.548 1.00 98.69 90 ARG A CA 1
ATOM 721 C C . ARG A 1 90 ? -4.752 6.667 5.994 1.00 98.69 90 ARG A C 1
ATOM 723 O O . ARG A 1 90 ? -5.048 5.629 6.589 1.00 98.69 90 ARG A O 1
ATOM 730 N N . ILE A 1 91 ? -4.040 6.670 4.869 1.00 98.62 91 ILE A N 1
ATOM 731 C CA . ILE A 1 91 ? -3.497 5.444 4.269 1.00 98.62 91 ILE A CA 1
ATOM 732 C C . ILE A 1 91 ? -2.083 5.214 4.811 1.00 98.62 91 ILE A C 1
ATOM 734 O O . ILE A 1 91 ? -1.151 5.937 4.462 1.00 98.62 91 ILE A O 1
ATOM 738 N N . ILE A 1 92 ? -1.916 4.186 5.643 1.00 98.56 92 ILE A N 1
ATOM 739 C CA . ILE A 1 92 ? -0.634 3.841 6.266 1.00 98.56 92 ILE A CA 1
ATOM 740 C C . ILE A 1 92 ? 0.013 2.707 5.465 1.00 98.56 92 ILE A C 1
ATOM 742 O O . ILE A 1 92 ? -0.490 1.582 5.419 1.00 98.56 92 ILE A O 1
ATOM 746 N N . LYS A 1 93 ? 1.123 3.032 4.798 1.00 97.00 93 LYS A N 1
ATOM 747 C CA . LYS A 1 93 ? 1.769 2.220 3.757 1.00 97.00 93 LYS A CA 1
ATOM 748 C C . LYS A 1 93 ? 3.115 1.683 4.247 1.00 97.00 93 LYS A C 1
ATOM 750 O O . LYS A 1 93 ? 4.007 2.486 4.516 1.00 97.00 93 LYS A O 1
ATOM 755 N N . SER A 1 94 ? 3.296 0.364 4.317 1.00 97.00 94 SER A N 1
ATOM 756 C CA . SER A 1 94 ? 4.603 -0.232 4.638 1.00 97.00 94 SER A CA 1
ATOM 757 C C . SER A 1 94 ? 4.732 -1.660 4.101 1.00 97.00 94 SER A C 1
ATOM 759 O O . SER A 1 94 ? 3.809 -2.466 4.240 1.00 97.00 94 SER A O 1
ATOM 761 N N . HIS A 1 95 ? 5.881 -1.999 3.514 1.00 96.50 95 HIS A N 1
ATOM 762 C CA . HIS A 1 95 ? 6.182 -3.369 3.099 1.00 96.50 95 HIS A CA 1
ATOM 763 C C . HIS A 1 95 ? 6.308 -4.300 4.308 1.00 96.50 95 HIS A C 1
ATOM 765 O O . HIS A 1 95 ? 5.785 -5.418 4.289 1.00 96.50 95 HIS A O 1
ATOM 771 N N . VAL A 1 96 ? 6.952 -3.837 5.386 1.00 96.38 96 VAL A N 1
ATOM 772 C CA . VAL A 1 96 ? 7.198 -4.678 6.572 1.00 96.38 96 VAL A CA 1
ATOM 773 C C . VAL A 1 96 ? 5.916 -5.075 7.304 1.00 96.38 96 VAL A C 1
ATOM 775 O O . VAL A 1 96 ? 5.906 -6.093 7.993 1.00 96.38 96 VAL A O 1
ATOM 778 N N . PHE A 1 97 ? 4.797 -4.375 7.081 1.00 98.25 97 PHE A N 1
ATOM 779 C CA . PHE A 1 97 ? 3.487 -4.786 7.597 1.00 98.25 97 PHE A CA 1
ATOM 780 C C . PHE A 1 97 ? 3.064 -6.186 7.150 1.00 98.25 97 PHE A C 1
ATOM 782 O O . PHE A 1 97 ? 2.296 -6.824 7.868 1.00 98.25 97 PHE A O 1
ATOM 789 N N . ALA A 1 98 ? 3.596 -6.704 6.037 1.00 98.25 98 ALA A N 1
ATOM 790 C CA . ALA A 1 98 ? 3.384 -8.089 5.620 1.00 98.25 98 ALA A CA 1
ATOM 791 C C . ALA A 1 98 ? 3.731 -9.103 6.730 1.00 98.25 98 ALA A C 1
ATOM 793 O O . ALA A 1 98 ? 3.036 -10.105 6.879 1.00 98.25 98 ALA A O 1
ATOM 794 N N . HIS A 1 99 ? 4.738 -8.809 7.559 1.00 98.31 99 HIS A N 1
ATOM 795 C CA . HIS A 1 99 ? 5.166 -9.657 8.678 1.00 98.31 99 HIS A CA 1
ATOM 796 C C . HIS A 1 99 ? 4.361 -9.432 9.972 1.00 98.31 99 HIS A C 1
ATOM 798 O O . HIS A 1 99 ? 4.523 -10.172 10.942 1.00 98.31 99 HIS A O 1
ATOM 804 N N . HIS A 1 100 ? 3.493 -8.416 10.005 1.00 98.25 100 HIS A N 1
ATOM 805 C CA . HIS A 1 100 ? 2.825 -7.931 11.219 1.00 98.25 100 HIS A CA 1
ATOM 806 C C . HIS A 1 100 ? 1.298 -7.861 11.091 1.00 98.25 100 HIS A C 1
ATOM 808 O O . HIS A 1 100 ? 0.637 -7.178 11.869 1.00 98.25 100 HIS A O 1
ATOM 814 N N . ILE A 1 101 ? 0.716 -8.592 10.137 1.00 98.50 101 ILE A N 1
ATOM 815 C CA . ILE A 1 101 ? -0.724 -8.540 9.842 1.00 98.50 101 ILE A CA 1
ATOM 816 C C . ILE A 1 101 ? -1.578 -8.896 11.070 1.00 98.50 101 ILE A C 1
ATOM 818 O O . ILE A 1 101 ? -2.554 -8.204 11.352 1.00 98.50 101 ILE A O 1
ATOM 822 N N . ASP A 1 102 ? -1.192 -9.925 11.831 1.00 98.12 102 ASP A N 1
ATOM 823 C CA . ASP A 1 102 ? -1.916 -10.329 13.047 1.00 98.12 102 ASP A CA 1
ATOM 824 C C . ASP A 1 102 ? -1.914 -9.199 14.093 1.00 98.12 102 ASP A C 1
ATOM 826 O O . ASP A 1 102 ? -2.957 -8.840 14.633 1.00 98.12 102 ASP A O 1
ATOM 830 N N . PHE A 1 103 ? -0.757 -8.565 14.311 1.00 98.31 103 PHE A N 1
ATOM 831 C CA . PHE A 1 103 ? -0.628 -7.441 15.239 1.00 98.31 103 PHE A CA 1
ATOM 832 C C . PHE A 1 103 ? -1.496 -6.251 14.820 1.00 98.31 103 PHE A C 1
ATOM 834 O O . PHE A 1 103 ? -2.147 -5.636 15.668 1.00 98.31 103 PHE A O 1
ATOM 841 N N . LEU A 1 104 ? -1.541 -5.941 13.519 1.00 98.44 104 LEU A N 1
ATOM 842 C CA . LEU A 1 104 ? -2.402 -4.885 12.990 1.00 98.44 104 LEU A CA 1
ATOM 843 C C . LEU A 1 104 ? -3.888 -5.205 13.222 1.00 98.44 104 LEU A C 1
ATOM 845 O O . LEU A 1 104 ? -4.627 -4.339 13.692 1.00 98.44 104 LEU A O 1
ATOM 849 N N . LYS A 1 105 ? -4.322 -6.449 12.960 1.00 97.81 105 LYS A N 1
ATOM 850 C CA . LYS A 1 105 ? -5.706 -6.892 13.209 1.00 97.81 105 LYS A CA 1
ATOM 851 C C . LYS A 1 105 ? -6.087 -6.811 14.686 1.00 97.81 105 LYS A C 1
ATOM 853 O O . LYS A 1 105 ? -7.211 -6.413 14.984 1.00 97.81 105 LYS A O 1
ATOM 858 N N . ASP A 1 106 ? -5.175 -7.170 15.583 1.00 9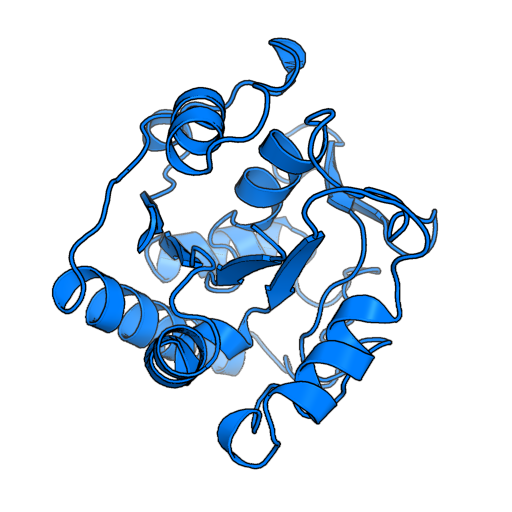8.00 106 ASP A N 1
ATOM 859 C CA . ASP A 1 106 ? -5.439 -7.187 17.023 1.00 98.00 106 ASP A CA 1
ATOM 860 C C . ASP A 1 106 ? -5.523 -5.769 17.614 1.00 98.00 106 ASP A C 1
ATOM 862 O O . ASP A 1 106 ? -6.367 -5.500 18.470 1.00 98.00 106 ASP A O 1
ATOM 866 N N . ASN A 1 107 ? -4.684 -4.839 17.144 1.00 98.31 107 ASN A N 1
ATOM 867 C CA . ASN A 1 107 ? -4.608 -3.480 17.697 1.00 98.31 107 ASN A CA 1
ATOM 868 C C . ASN A 1 107 ? -5.565 -2.484 17.018 1.00 98.31 107 ASN A C 1
ATOM 870 O O . ASN A 1 107 ? -6.054 -1.548 17.665 1.00 98.31 107 ASN A O 1
ATOM 874 N N . TRP A 1 108 ? -5.885 -2.688 15.738 1.00 98.31 108 TRP A N 1
ATOM 875 C CA . TRP A 1 108 ? -6.827 -1.862 14.977 1.00 98.31 108 TRP A CA 1
ATOM 876 C C . TRP A 1 108 ? -7.929 -2.710 14.319 1.00 98.31 108 TRP A C 1
ATOM 878 O O . TRP A 1 108 ? -8.075 -2.680 13.098 1.00 98.31 108 TRP A O 1
ATOM 888 N N . PRO A 1 109 ? -8.761 -3.427 15.101 1.00 97.25 109 PRO A N 1
ATOM 889 C CA . PRO A 1 109 ? -9.772 -4.342 14.558 1.00 97.25 109 PRO A CA 1
ATOM 890 C C . PRO A 1 109 ? -10.828 -3.654 13.677 1.00 97.25 109 PRO A C 1
ATOM 892 O O . PRO A 1 109 ? -11.409 -4.299 12.805 1.00 97.25 109 PRO A O 1
ATOM 895 N N . ASP A 1 110 ? -11.048 -2.349 13.877 1.00 96.75 110 ASP A N 1
ATOM 896 C CA . ASP A 1 110 ? -11.984 -1.523 13.103 1.00 96.75 110 ASP A CA 1
ATOM 897 C C . ASP A 1 110 ? -11.352 -0.860 11.863 1.00 96.75 110 ASP A C 1
ATOM 899 O O . ASP A 1 110 ? -12.034 -0.124 11.141 1.00 96.75 110 ASP A O 1
ATOM 903 N N . CYS A 1 111 ? -10.050 -1.057 11.630 1.00 98.50 111 CYS A N 1
ATOM 904 C CA . CYS A 1 111 ? -9.351 -0.551 10.450 1.00 98.50 111 CYS A CA 1
ATOM 905 C C . CYS A 1 111 ? -9.092 -1.703 9.466 1.00 98.50 111 CYS A C 1
ATOM 907 O O . CYS A 1 111 ? -8.592 -2.754 9.874 1.00 98.50 111 CYS A O 1
ATOM 909 N N . PRO A 1 112 ? -9.417 -1.533 8.176 1.00 98.50 112 PRO A N 1
ATOM 910 C CA . PRO A 1 112 ? -9.146 -2.541 7.166 1.00 98.50 112 PRO A CA 1
ATOM 911 C C . PRO A 1 112 ? -7.648 -2.655 6.892 1.00 98.50 112 PRO A C 1
ATOM 913 O O . PRO A 1 112 ? -6.907 -1.665 6.941 1.00 98.50 112 PRO A O 1
ATOM 916 N N . ILE A 1 113 ? -7.232 -3.863 6.517 1.00 98.81 113 ILE A N 1
ATOM 917 C CA . ILE A 1 113 ? -5.903 -4.112 5.963 1.00 98.81 113 ILE A CA 1
ATOM 918 C C . ILE A 1 113 ? -6.069 -4.531 4.504 1.00 98.81 113 ILE A C 1
ATOM 920 O O . ILE A 1 113 ? -6.661 -5.567 4.198 1.00 98.81 113 ILE A O 1
ATOM 924 N N . VAL A 1 114 ? -5.544 -3.715 3.596 1.00 98.88 114 VAL A N 1
ATOM 925 C CA . VAL A 1 114 ? -5.465 -4.003 2.166 1.00 98.88 114 VAL A CA 1
ATOM 926 C C . VAL A 1 114 ? -4.184 -4.790 1.913 1.00 98.88 114 VAL A C 1
ATOM 928 O O . VAL A 1 114 ? -3.073 -4.270 2.022 1.00 98.88 114 VAL A O 1
ATOM 931 N N . LEU A 1 115 ? -4.351 -6.062 1.578 1.00 98.81 115 LEU A N 1
ATOM 932 C CA . LEU A 1 115 ? -3.276 -6.953 1.174 1.00 98.81 115 LEU A CA 1
ATOM 933 C C . LEU A 1 115 ? -3.161 -6.947 -0.347 1.00 98.81 115 LEU A C 1
ATOM 935 O O . LEU A 1 115 ? -4.133 -7.246 -1.048 1.00 98.81 115 LEU A O 1
ATOM 939 N N . VAL A 1 116 ? -1.968 -6.641 -0.851 1.00 98.69 116 VAL A N 1
ATOM 940 C CA . VAL A 1 116 ? -1.650 -6.666 -2.279 1.00 98.69 116 VAL A CA 1
ATOM 941 C C . VAL A 1 116 ? -0.668 -7.795 -2.557 1.00 98.69 116 VAL A C 1
ATOM 943 O O . VAL A 1 116 ? 0.431 -7.833 -2.007 1.00 98.69 116 VAL A O 1
ATOM 946 N N . HIS A 1 117 ? -1.063 -8.716 -3.427 1.00 98.44 117 HIS A N 1
ATOM 947 C CA . HIS A 1 117 ? -0.281 -9.886 -3.794 1.00 98.44 117 HIS A CA 1
ATOM 948 C C . HIS A 1 117 ? 0.008 -9.912 -5.293 1.00 98.44 117 HIS A C 1
ATOM 950 O O . HIS A 1 117 ? -0.858 -9.625 -6.123 1.00 98.44 117 HIS A O 1
ATOM 956 N N . ARG A 1 118 ? 1.223 -10.344 -5.627 1.00 97.94 118 ARG A N 1
ATOM 957 C CA . ARG A 1 118 ? 1.654 -10.681 -6.981 1.00 97.94 118 ARG A CA 1
ATOM 958 C C . ARG A 1 118 ? 2.795 -11.695 -6.898 1.00 97.94 118 ARG A C 1
ATOM 960 O O . ARG A 1 118 ? 3.572 -11.642 -5.948 1.00 97.94 118 ARG A O 1
ATOM 967 N N . ASP A 1 119 ? 2.904 -12.596 -7.871 1.00 97.81 119 ASP A N 1
ATOM 968 C CA . ASP A 1 119 ? 3.903 -13.673 -7.843 1.00 97.81 119 ASP A CA 1
ATOM 969 C C . ASP A 1 119 ? 5.347 -13.147 -7.744 1.00 97.81 119 ASP A C 1
ATOM 971 O O . ASP A 1 119 ? 5.691 -12.121 -8.333 1.00 97.81 119 ASP A O 1
ATOM 975 N N . ASN A 1 120 ? 6.213 -13.876 -7.031 1.00 97.81 120 ASN A N 1
ATOM 976 C CA . ASN A 1 120 ? 7.577 -13.444 -6.689 1.00 97.81 120 ASN A CA 1
ATOM 977 C C . ASN A 1 120 ? 8.410 -12.991 -7.902 1.00 97.81 120 ASN A C 1
ATOM 979 O O . ASN A 1 120 ? 9.031 -11.927 -7.865 1.00 97.81 120 ASN A O 1
ATOM 983 N N . ASP A 1 121 ? 8.403 -13.761 -8.993 1.00 96.62 121 ASP A N 1
ATOM 984 C CA . ASP A 1 121 ? 9.162 -13.424 -10.207 1.00 96.62 121 ASP A CA 1
ATOM 985 C C . ASP A 1 121 ? 8.617 -12.158 -10.882 1.00 96.62 121 ASP A C 1
ATOM 987 O O . ASP A 1 121 ? 9.373 -11.317 -11.378 1.00 96.62 121 ASP A O 1
ATOM 991 N N . ALA A 1 122 ? 7.294 -11.988 -10.862 1.00 97.19 122 ALA A N 1
ATOM 992 C CA . ALA A 1 122 ? 6.628 -10.811 -11.398 1.00 97.19 122 ALA A CA 1
ATOM 993 C C . ALA A 1 122 ? 6.911 -9.565 -10.539 1.00 97.19 122 ALA A C 1
ATOM 995 O O . ALA A 1 122 ? 7.102 -8.476 -11.092 1.00 97.19 122 ALA A O 1
ATOM 996 N N . CYS A 1 123 ? 7.001 -9.732 -9.217 1.00 97.38 123 CYS A N 1
ATOM 997 C CA . CYS A 1 123 ? 7.469 -8.718 -8.275 1.00 97.38 123 CYS A CA 1
ATOM 998 C C . CYS A 1 123 ? 8.913 -8.299 -8.574 1.00 97.38 123 CYS A C 1
ATOM 1000 O O . CYS A 1 123 ? 9.162 -7.118 -8.811 1.00 97.38 123 CYS A O 1
ATOM 1002 N N . ILE A 1 124 ? 9.851 -9.247 -8.668 1.00 95.62 124 ILE A N 1
ATOM 1003 C CA . ILE A 1 124 ? 11.259 -8.955 -8.983 1.00 95.62 124 ILE A CA 1
ATOM 1004 C C . ILE A 1 124 ? 11.395 -8.238 -10.328 1.00 95.62 124 ILE A C 1
ATOM 1006 O O . ILE A 1 124 ? 12.063 -7.206 -10.420 1.00 95.62 124 ILE A O 1
ATOM 1010 N N . GLY A 1 125 ? 10.734 -8.744 -11.370 1.00 94.62 125 GLY A N 1
ATOM 1011 C CA . GLY A 1 125 ? 10.780 -8.129 -12.694 1.00 94.62 125 GLY A CA 1
ATOM 1012 C C . GLY A 1 125 ? 10.228 -6.702 -12.702 1.00 94.62 125 GLY A C 1
ATOM 1013 O O . GLY A 1 125 ? 10.742 -5.846 -13.422 1.00 94.62 125 GLY A O 1
ATOM 1014 N N . TRP A 1 126 ? 9.203 -6.424 -11.894 1.00 95.00 126 TRP A N 1
ATOM 1015 C CA . TRP A 1 126 ? 8.637 -5.082 -11.771 1.00 95.00 126 TRP A CA 1
ATOM 1016 C C . TRP A 1 126 ? 9.509 -4.149 -10.937 1.00 95.00 126 TRP A C 1
ATOM 1018 O O . TRP A 1 126 ? 9.730 -3.016 -11.345 1.00 95.00 126 TRP A O 1
ATOM 1028 N N . TRP A 1 127 ? 10.075 -4.639 -9.833 1.00 91.56 127 TRP A N 1
ATOM 1029 C CA . TRP A 1 127 ? 11.030 -3.898 -9.010 1.00 91.56 127 TRP A CA 1
ATOM 1030 C C . TRP A 1 127 ? 12.197 -3.350 -9.845 1.00 91.56 127 TRP A C 1
ATOM 1032 O O . TRP A 1 127 ? 12.515 -2.164 -9.777 1.00 91.56 127 TRP A O 1
ATOM 1042 N N . VAL A 1 128 ? 12.781 -4.191 -10.707 1.00 91.00 128 VAL A N 1
ATOM 1043 C CA . VAL A 1 128 ? 13.857 -3.778 -11.623 1.00 91.00 128 VAL A CA 1
ATOM 1044 C C . VAL A 1 128 ? 13.389 -2.693 -12.599 1.00 91.00 128 VAL A C 1
ATOM 1046 O O . VAL A 1 128 ? 14.134 -1.756 -12.872 1.00 91.00 128 VAL A O 1
ATOM 1049 N N . ARG A 1 129 ? 12.154 -2.783 -13.110 1.00 90.50 129 ARG A N 1
ATOM 1050 C CA . ARG A 1 129 ? 11.592 -1.785 -14.039 1.00 90.50 129 ARG A CA 1
ATOM 1051 C C . ARG A 1 129 ? 11.300 -0.441 -13.375 1.00 90.50 129 ARG A C 1
ATOM 1053 O O . ARG A 1 129 ? 11.364 0.576 -14.049 1.00 90.50 129 ARG A O 1
ATOM 1060 N N . CYS A 1 130 ? 10.993 -0.431 -12.083 1.00 88.25 130 CYS A N 1
ATOM 1061 C CA . CYS A 1 130 ? 10.659 0.774 -11.323 1.00 88.25 130 CYS A CA 1
ATOM 1062 C C . CYS A 1 130 ? 11.877 1.590 -10.862 1.00 88.25 130 CYS A C 1
ATOM 1064 O O . CYS A 1 130 ? 11.711 2.447 -10.008 1.00 88.25 130 CYS A O 1
ATOM 1066 N N . GLY A 1 131 ? 13.084 1.332 -11.375 1.00 84.94 131 GLY A N 1
ATOM 1067 C CA . GLY A 1 131 ? 14.299 2.056 -10.973 1.00 84.94 131 GLY A CA 1
ATOM 1068 C C . GLY A 1 131 ? 15.162 1.322 -9.945 1.00 84.94 131 GLY A C 1
ATOM 1069 O O . GLY A 1 131 ? 16.232 1.807 -9.584 1.00 84.94 131 GLY A O 1
ATOM 1070 N N . HIS A 1 132 ? 14.766 0.109 -9.544 1.00 88.00 132 HIS A N 1
ATOM 1071 C CA . HIS A 1 132 ? 15.621 -0.805 -8.796 1.00 88.00 132 HIS A CA 1
ATOM 1072 C C . HIS A 1 132 ? 16.077 -0.214 -7.444 1.00 88.00 132 HIS A C 1
ATOM 1074 O O . HIS A 1 132 ? 15.237 0.039 -6.589 1.00 88.00 132 HIS A O 1
ATOM 1080 N N . PHE A 1 133 ? 17.379 -0.012 -7.221 1.00 86.69 133 PHE A N 1
ATOM 1081 C CA . PHE A 1 133 ? 17.911 0.584 -5.984 1.00 86.69 133 PHE A CA 1
ATOM 1082 C C . PHE A 1 133 ? 18.176 2.094 -6.092 1.00 86.69 133 PHE A C 1
ATOM 1084 O O . PHE A 1 133 ? 18.567 2.702 -5.100 1.00 86.69 133 PHE A O 1
ATOM 1091 N N . ASP A 1 134 ? 17.949 2.692 -7.264 1.00 84.12 134 ASP A N 1
ATOM 1092 C CA . ASP A 1 134 ? 18.294 4.088 -7.568 1.00 84.12 134 ASP A CA 1
ATOM 1093 C C . ASP A 1 134 ? 17.074 5.027 -7.498 1.00 84.12 134 ASP A C 1
ATOM 1095 O O . ASP A 1 134 ? 17.117 6.162 -7.977 1.00 84.12 134 ASP A O 1
ATOM 1099 N N . ILE A 1 135 ? 15.960 4.559 -6.924 1.00 86.75 135 ILE A N 1
ATOM 1100 C CA . ILE A 1 135 ? 14.762 5.380 -6.729 1.00 86.75 135 ILE A CA 1
ATOM 1101 C C . ILE A 1 135 ? 15.049 6.516 -5.738 1.00 86.75 135 ILE A C 1
ATOM 1103 O O . ILE A 1 135 ? 15.783 6.343 -4.765 1.00 86.75 135 ILE A O 1
ATOM 1107 N N . THR A 1 136 ? 14.454 7.685 -5.968 1.00 88.81 136 THR A N 1
ATOM 1108 C CA . THR A 1 136 ? 14.640 8.859 -5.097 1.00 88.81 136 THR A CA 1
ATOM 1109 C C . THR A 1 136 ? 13.665 8.883 -3.929 1.00 88.81 136 THR A C 1
ATOM 1111 O O . THR A 1 136 ? 13.918 9.551 -2.931 1.00 88.81 136 THR A O 1
ATOM 1114 N N . TYR A 1 137 ? 12.556 8.157 -4.051 1.00 90.50 137 TYR A N 1
ATOM 1115 C CA . TYR A 1 137 ? 11.549 7.999 -3.017 1.00 90.50 137 TYR A CA 1
ATOM 1116 C C . TYR A 1 137 ? 10.692 6.760 -3.318 1.00 90.50 137 TYR A C 1
ATOM 1118 O O . TYR A 1 137 ? 10.456 6.457 -4.489 1.00 90.50 137 TYR A O 1
ATOM 1126 N N . PRO A 1 138 ? 10.160 6.064 -2.304 1.00 86.44 138 PRO A N 1
ATOM 1127 C CA . PRO A 1 138 ? 10.619 6.019 -0.909 1.00 86.44 138 PRO A CA 1
ATOM 1128 C C . PRO A 1 138 ? 12.071 5.513 -0.758 1.00 86.44 138 PRO A C 1
ATOM 1130 O O . PRO A 1 138 ? 12.612 4.822 -1.619 1.00 86.44 138 PRO A O 1
ATOM 1133 N N . LEU A 1 139 ? 12.731 5.888 0.343 1.00 83.50 139 LEU A N 1
ATOM 1134 C CA . LEU A 1 139 ? 14.165 5.666 0.575 1.00 83.50 139 LEU A CA 1
ATOM 1135 C C . LEU A 1 139 ? 14.442 4.337 1.290 1.00 83.50 139 LEU A C 1
ATOM 1137 O O . LEU A 1 139 ? 14.630 4.278 2.502 1.00 83.50 139 LEU A O 1
ATOM 1141 N N . TYR A 1 140 ? 14.541 3.252 0.527 1.00 77.38 140 TYR A N 1
ATOM 1142 C CA . TYR A 1 140 ? 14.716 1.908 1.093 1.00 77.38 140 TYR A CA 1
ATOM 1143 C C . TYR A 1 140 ? 16.165 1.434 1.262 1.00 77.38 140 TYR A C 1
ATOM 1145 O O . TYR A 1 140 ? 16.414 0.267 1.572 1.00 77.38 140 TYR A O 1
ATOM 1153 N N . HIS A 1 141 ? 17.146 2.311 1.065 1.00 73.12 141 HIS A N 1
ATOM 1154 C CA . HIS A 1 141 ? 18.566 1.943 1.023 1.00 73.12 141 HIS A CA 1
ATOM 1155 C C . HIS A 1 141 ? 19.104 1.332 2.332 1.00 73.12 141 HIS A C 1
ATOM 1157 O O . HIS A 1 141 ? 20.139 0.668 2.320 1.00 73.12 141 HIS A O 1
ATOM 1163 N N . LYS A 1 142 ? 18.438 1.553 3.477 1.00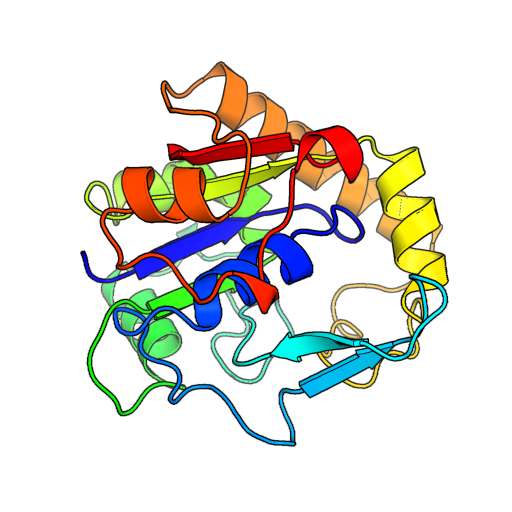 72.06 142 LYS A N 1
ATOM 1164 C CA . LYS A 1 142 ? 18.805 0.907 4.751 1.00 72.06 142 LYS A CA 1
ATOM 1165 C C . LYS A 1 142 ? 18.402 -0.570 4.808 1.00 72.06 142 LYS A C 1
ATOM 1167 O O . LYS A 1 142 ? 19.001 -1.326 5.567 1.00 72.06 142 LYS A O 1
ATOM 1172 N N . TYR A 1 143 ? 17.387 -0.957 4.041 1.00 73.69 143 TYR A N 1
ATOM 1173 C CA . TYR A 1 143 ? 16.724 -2.254 4.148 1.00 73.69 143 TYR A CA 1
ATOM 1174 C C . TYR A 1 143 ? 17.010 -3.148 2.931 1.00 73.69 143 TYR A C 1
ATOM 1176 O O . TYR A 1 143 ? 17.256 -4.346 3.076 1.00 73.69 143 TYR A O 1
ATOM 1184 N N . TYR A 1 144 ? 17.075 -2.569 1.728 1.00 81.38 144 TYR A N 1
ATOM 1185 C CA . TYR A 1 144 ? 17.359 -3.297 0.493 1.00 81.38 144 TYR A CA 1
ATOM 1186 C C . TYR A 1 144 ? 18.803 -3.108 0.028 1.00 81.38 144 TYR A C 1
ATOM 1188 O O . TYR A 1 144 ? 19.257 -1.992 -0.202 1.00 81.38 144 TYR A O 1
ATOM 1196 N N . VAL A 1 145 ? 19.518 -4.226 -0.138 1.00 81.94 145 VAL A N 1
ATOM 1197 C CA . VAL A 1 145 ? 20.971 -4.224 -0.395 1.00 81.94 145 VAL A CA 1
ATOM 1198 C C . VAL A 1 145 ? 21.318 -4.666 -1.817 1.00 81.94 145 VAL A C 1
ATOM 1200 O O . VAL A 1 145 ? 22.177 -4.080 -2.467 1.00 81.94 145 VAL A O 1
ATOM 1203 N N . ASN A 1 146 ? 20.714 -5.756 -2.291 1.00 88.50 146 ASN A N 1
ATOM 1204 C CA . ASN A 1 146 ? 20.979 -6.323 -3.613 1.00 88.50 146 ASN A CA 1
ATOM 1205 C C . ASN A 1 146 ? 19.832 -7.248 -4.051 1.00 88.50 146 ASN A C 1
ATOM 1207 O O . ASN A 1 146 ? 18.979 -7.618 -3.245 1.00 88.50 146 ASN A O 1
ATOM 1211 N N . LEU A 1 147 ? 19.832 -7.654 -5.326 1.00 88.88 147 LEU A N 1
ATOM 1212 C CA . LEU A 1 147 ? 18.774 -8.487 -5.917 1.00 88.88 147 LEU A CA 1
ATOM 1213 C C . LEU A 1 147 ? 18.557 -9.828 -5.213 1.00 88.88 147 LEU A C 1
ATOM 1215 O O . LEU A 1 147 ? 17.427 -10.300 -5.130 1.00 88.88 147 LEU A O 1
ATOM 1219 N N . LYS A 1 148 ? 19.625 -10.450 -4.704 1.00 90.75 148 LYS A N 1
ATOM 1220 C CA . LYS A 1 148 ? 19.518 -11.736 -4.013 1.00 90.75 148 LYS A CA 1
ATOM 1221 C C . LYS A 1 148 ? 18.762 -11.581 -2.697 1.00 90.75 148 LYS A C 1
ATOM 1223 O O . LYS A 1 148 ? 17.897 -12.399 -2.405 1.00 90.75 148 LYS A O 1
ATOM 1228 N N . GLU A 1 149 ? 19.077 -10.548 -1.922 1.00 92.19 149 GLU A N 1
ATOM 1229 C CA . GLU A 1 149 ? 18.350 -10.265 -0.681 1.00 92.19 149 GLU A CA 1
ATOM 1230 C C . GLU A 1 149 ? 16.928 -9.768 -0.971 1.00 92.19 149 GLU A C 1
ATOM 1232 O O . GLU A 1 149 ? 15.991 -10.241 -0.340 1.00 92.19 149 GLU A O 1
ATOM 1237 N N . MET A 1 150 ? 16.736 -8.936 -1.999 1.00 93.44 150 MET A N 1
ATOM 1238 C CA . MET A 1 150 ? 15.406 -8.515 -2.456 1.00 93.44 150 MET A CA 1
ATOM 1239 C C . MET A 1 150 ? 14.510 -9.711 -2.816 1.00 93.44 150 MET A C 1
ATOM 1241 O O . MET A 1 150 ? 13.354 -9.760 -2.411 1.00 93.44 150 MET A O 1
ATOM 1245 N N . SER A 1 151 ? 15.047 -10.715 -3.516 1.00 94.44 151 SER A N 1
ATOM 1246 C CA . SER A 1 151 ? 14.302 -11.937 -3.847 1.00 94.44 151 SER A CA 1
ATOM 1247 C C . SER A 1 151 ? 13.847 -12.713 -2.618 1.00 94.44 151 SER A C 1
ATOM 1249 O O . SER A 1 151 ? 12.752 -13.267 -2.649 1.00 94.44 151 SER A O 1
ATOM 1251 N N . LYS A 1 152 ? 14.652 -12.754 -1.551 1.00 96.25 152 LYS A N 1
ATOM 1252 C CA . LYS A 1 152 ? 14.243 -13.390 -0.293 1.00 96.25 152 LYS A CA 1
ATOM 1253 C C . LYS A 1 152 ? 13.175 -12.572 0.416 1.00 96.25 152 LYS A C 1
ATOM 1255 O O . LYS A 1 152 ? 12.192 -13.140 0.861 1.00 96.25 152 LYS A O 1
ATOM 1260 N N . ILE A 1 153 ? 13.342 -11.249 0.469 1.00 95.62 153 ILE A N 1
ATOM 1261 C CA . ILE A 1 153 ? 12.375 -10.363 1.122 1.00 95.62 153 ILE A CA 1
ATOM 1262 C C . ILE A 1 153 ? 11.013 -10.444 0.427 1.00 95.62 153 ILE A C 1
ATOM 1264 O O . ILE A 1 153 ? 9.996 -10.572 1.100 1.00 95.62 153 ILE A O 1
ATOM 1268 N N . ILE A 1 154 ? 10.985 -10.432 -0.909 1.00 97.56 154 ILE A N 1
ATOM 1269 C CA . ILE A 1 154 ? 9.748 -10.621 -1.674 1.00 97.56 154 ILE A CA 1
ATOM 1270 C C . ILE A 1 154 ? 9.113 -11.975 -1.354 1.00 97.56 154 ILE A C 1
ATOM 1272 O O . ILE A 1 154 ? 7.914 -12.015 -1.097 1.00 97.56 154 ILE A O 1
ATOM 1276 N N . ASP A 1 155 ? 9.894 -13.060 -1.339 1.00 98.12 155 ASP A N 1
ATOM 1277 C CA . ASP A 1 155 ? 9.384 -14.394 -1.004 1.00 98.12 155 ASP A CA 1
ATOM 1278 C C . ASP A 1 155 ? 8.795 -14.446 0.414 1.00 98.12 155 ASP A C 1
ATOM 1280 O O . ASP A 1 155 ? 7.672 -14.912 0.606 1.00 98.12 155 ASP A O 1
ATOM 1284 N N . ASP A 1 156 ? 9.512 -13.897 1.396 1.00 98.19 156 ASP A N 1
ATOM 1285 C CA . ASP A 1 156 ? 9.081 -13.848 2.790 1.00 98.19 156 ASP A CA 1
ATOM 1286 C C . ASP A 1 156 ? 7.795 -13.024 2.965 1.00 98.19 156 ASP A C 1
ATOM 1288 O O . ASP A 1 156 ? 6.841 -13.491 3.591 1.00 98.19 156 ASP A O 1
ATOM 1292 N N . GLN A 1 157 ? 7.733 -11.823 2.382 1.00 98.12 157 GLN A N 1
ATOM 1293 C CA . GLN A 1 157 ? 6.564 -10.947 2.489 1.00 98.12 157 GLN A CA 1
ATOM 1294 C C . GLN A 1 157 ? 5.352 -11.510 1.744 1.00 98.12 157 GLN A C 1
ATOM 1296 O O . GLN A 1 157 ? 4.247 -11.505 2.287 1.00 98.12 157 GLN A O 1
ATOM 1301 N N . ASN A 1 158 ? 5.533 -12.051 0.535 1.00 98.50 158 ASN A N 1
ATOM 1302 C CA . ASN A 1 158 ? 4.439 -12.690 -0.194 1.00 98.50 158 ASN A CA 1
ATOM 1303 C C . ASN A 1 158 ? 3.928 -13.937 0.528 1.00 98.50 158 ASN A C 1
ATOM 1305 O O . ASN A 1 158 ? 2.714 -14.139 0.597 1.00 98.50 158 ASN A O 1
ATOM 1309 N N . ARG A 1 159 ? 4.815 -14.756 1.108 1.00 98.69 159 ARG A N 1
ATOM 1310 C CA . ARG A 1 159 ? 4.404 -15.902 1.928 1.00 98.69 159 ARG A CA 1
ATOM 1311 C C . ARG A 1 159 ? 3.500 -15.450 3.073 1.00 98.69 159 ARG A C 1
ATOM 1313 O O . ARG A 1 159 ? 2.447 -16.057 3.281 1.00 98.69 159 ARG A O 1
ATOM 1320 N N . ASP A 1 160 ? 3.885 -14.405 3.796 1.00 98.69 160 ASP A N 1
ATOM 1321 C CA . ASP A 1 160 ? 3.133 -13.942 4.963 1.00 98.69 160 ASP A CA 1
ATOM 1322 C C . ASP A 1 160 ? 1.802 -13.281 4.558 1.00 98.69 160 ASP A C 1
ATOM 1324 O O . ASP A 1 160 ? 0.762 -13.586 5.152 1.00 98.69 160 ASP A O 1
ATOM 1328 N N . ILE A 1 161 ? 1.786 -12.521 3.456 1.00 98.69 161 ILE A N 1
ATOM 1329 C CA . ILE A 1 161 ? 0.559 -12.006 2.828 1.00 98.69 161 ILE A CA 1
ATOM 1330 C C . ILE A 1 161 ? -0.384 -13.151 2.446 1.00 98.69 161 ILE A C 1
ATOM 1332 O O . ILE A 1 161 ? -1.560 -13.122 2.803 1.00 98.69 161 ILE A O 1
ATOM 1336 N N . VAL A 1 162 ? 0.103 -14.187 1.756 1.00 98.44 162 VAL A N 1
ATOM 1337 C CA . VAL A 1 162 ? -0.714 -15.338 1.336 1.00 98.44 162 VAL A CA 1
ATOM 1338 C C . VAL A 1 162 ? -1.224 -16.131 2.541 1.00 98.44 162 VAL A C 1
ATOM 1340 O O . VAL A 1 162 ? -2.360 -16.616 2.529 1.00 98.44 162 VAL A O 1
ATOM 1343 N N . ASN A 1 163 ? -0.417 -16.264 3.594 1.00 98.50 163 ASN A N 1
ATOM 1344 C CA . ASN A 1 163 ? -0.832 -16.906 4.838 1.00 98.50 163 ASN A CA 1
ATOM 1345 C C . ASN A 1 163 ? -1.985 -16.140 5.496 1.00 98.50 163 ASN A C 1
ATOM 1347 O O . ASN A 1 163 ? -3.010 -16.749 5.818 1.00 98.50 163 ASN A O 1
ATOM 1351 N N . ALA A 1 164 ? -1.863 -14.819 5.638 1.00 98.31 164 ALA A N 1
ATOM 1352 C CA . ALA A 1 164 ? -2.932 -13.974 6.162 1.00 98.31 164 ALA A CA 1
ATOM 1353 C C . ALA A 1 164 ? -4.175 -13.996 5.262 1.00 98.31 164 ALA A C 1
ATOM 1355 O O . ALA A 1 164 ? -5.293 -14.144 5.753 1.00 98.31 164 ALA A O 1
ATOM 1356 N N . TRP A 1 165 ? -3.985 -13.954 3.942 1.00 97.56 165 TRP A N 1
ATOM 1357 C CA . TRP A 1 165 ? -5.058 -14.041 2.955 1.00 97.56 165 TRP A CA 1
ATOM 1358 C C . TRP A 1 165 ? -5.873 -15.328 3.101 1.00 97.56 165 TRP A C 1
ATOM 1360 O O . TRP A 1 165 ? -7.092 -15.302 2.948 1.00 97.56 165 TRP A O 1
ATOM 1370 N N . LYS A 1 166 ? -5.233 -16.464 3.394 1.00 97.81 166 LYS A N 1
ATOM 1371 C CA . LYS A 1 166 ? -5.923 -17.745 3.632 1.00 97.81 166 LYS A CA 1
ATOM 1372 C C . LYS A 1 166 ? -6.567 -17.816 5.015 1.00 97.81 166 LYS A C 1
ATOM 1374 O O . LYS A 1 166 ? -7.620 -18.429 5.159 1.00 97.81 166 LYS A O 1
ATOM 1379 N N . ARG A 1 167 ? -5.918 -17.230 6.024 1.00 97.88 167 ARG A N 1
ATOM 1380 C CA . ARG A 1 167 ? -6.344 -17.273 7.428 1.00 97.88 167 ARG A CA 1
ATOM 1381 C C . ARG A 1 167 ? -7.572 -16.410 7.688 1.00 97.88 167 ARG A C 1
ATOM 1383 O O . ARG A 1 167 ? -8.494 -16.856 8.366 1.00 97.88 167 ARG A O 1
ATOM 1390 N N . TYR A 1 168 ? -7.567 -15.183 7.182 1.00 97.88 168 TYR A N 1
ATOM 1391 C CA . TYR A 1 168 ? -8.613 -14.209 7.447 1.00 97.88 168 TYR A CA 1
ATOM 1392 C C . TYR A 1 168 ? -9.672 -14.224 6.344 1.00 97.88 168 TYR A C 1
ATOM 1394 O O . TYR A 1 168 ? -9.372 -14.297 5.147 1.00 97.88 168 TYR A O 1
ATOM 1402 N N . GLY A 1 169 ? -10.942 -14.136 6.749 1.00 95.69 169 GLY A N 1
ATOM 1403 C CA . GLY A 1 169 ? -12.021 -13.762 5.836 1.00 95.69 169 GLY A CA 1
ATOM 1404 C C . GLY A 1 169 ? -11.761 -12.374 5.244 1.00 95.69 169 GLY A C 1
ATOM 1405 O O . GLY A 1 169 ? -10.923 -11.631 5.739 1.00 95.69 169 GLY A O 1
ATOM 1406 N N . GLY A 1 170 ? -12.439 -12.031 4.157 1.00 96.69 170 GLY A N 1
ATOM 1407 C CA . GLY A 1 170 ? -12.263 -10.730 3.520 1.00 96.69 170 GLY A CA 1
ATOM 1408 C C . GLY A 1 170 ? -12.900 -10.680 2.144 1.00 96.69 170 GLY A C 1
ATOM 1409 O O . GLY A 1 170 ? -13.464 -11.676 1.685 1.00 96.69 170 GLY A O 1
ATOM 1410 N N . ILE A 1 171 ? -12.790 -9.529 1.493 1.00 98.31 171 ILE A N 1
ATOM 1411 C CA . ILE A 1 171 ? -13.396 -9.268 0.186 1.00 98.31 171 ILE A CA 1
ATOM 1412 C C . ILE A 1 171 ? -12.287 -8.899 -0.797 1.00 98.31 171 ILE A C 1
ATOM 1414 O O . ILE A 1 171 ? -11.405 -8.106 -0.474 1.00 98.31 171 ILE A O 1
ATOM 1418 N N . SER A 1 172 ? -12.321 -9.497 -1.986 1.00 98.44 172 SER A N 1
ATOM 1419 C CA . SER A 1 172 ? -11.399 -9.173 -3.073 1.00 98.44 172 SER A CA 1
ATOM 1420 C C . SER A 1 172 ? -12.091 -8.244 -4.070 1.00 98.44 172 SER A C 1
ATOM 1422 O O . SER A 1 172 ? -12.997 -8.712 -4.764 1.00 98.44 172 SER A O 1
ATOM 1424 N N . PRO A 1 173 ? -11.703 -6.958 -4.133 1.00 98.31 17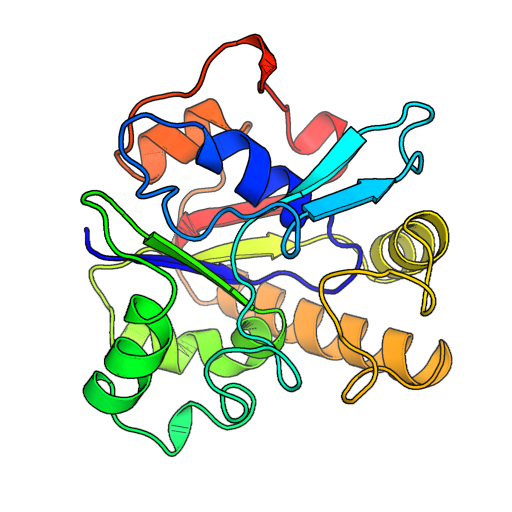3 PRO A N 1
ATOM 1425 C CA . PRO A 1 173 ? -12.224 -6.041 -5.138 1.00 98.31 173 PRO A CA 1
ATOM 1426 C C . PRO A 1 173 ? -11.725 -6.402 -6.535 1.00 98.31 173 PRO A C 1
ATOM 1428 O O . PRO A 1 173 ? -10.635 -6.956 -6.701 1.00 98.31 173 PRO A O 1
ATOM 1431 N N . ARG A 1 174 ? -12.511 -6.036 -7.547 1.00 97.88 174 ARG A N 1
ATOM 1432 C CA . ARG A 1 174 ? -12.129 -6.173 -8.962 1.00 97.88 174 ARG A CA 1
ATOM 1433 C C . ARG A 1 174 ? -11.280 -5.001 -9.462 1.00 97.88 174 ARG A C 1
ATOM 1435 O O . ARG A 1 174 ? -10.392 -5.202 -10.288 1.00 97.88 174 ARG A O 1
ATOM 1442 N N . ASP A 1 175 ? -11.542 -3.809 -8.940 1.00 98.25 175 ASP A N 1
ATOM 1443 C CA . ASP A 1 175 ? -10.911 -2.546 -9.322 1.00 98.25 175 ASP A CA 1
ATOM 1444 C C . ASP A 1 175 ? -10.834 -1.583 -8.117 1.00 98.25 175 ASP A C 1
ATOM 1446 O O . ASP A 1 175 ? -11.269 -1.906 -7.006 1.00 98.25 175 ASP A O 1
ATOM 1450 N N . ASN A 1 176 ? -10.262 -0.394 -8.310 1.00 98.06 176 ASN A N 1
ATOM 1451 C CA . ASN A 1 176 ? -10.119 0.609 -7.250 1.00 98.06 176 ASN A CA 1
ATOM 1452 C C . ASN A 1 176 ? -11.438 1.256 -6.798 1.00 98.06 176 ASN A C 1
ATOM 1454 O O . ASN A 1 176 ? -11.489 1.781 -5.685 1.00 98.06 176 ASN A O 1
ATOM 1458 N N . ARG A 1 177 ? -12.504 1.210 -7.602 1.00 98.00 177 ARG A N 1
ATOM 1459 C CA . ARG A 1 177 ? -13.823 1.728 -7.207 1.00 98.00 177 ARG A CA 1
ATOM 1460 C C . ARG A 1 177 ? -14.544 0.731 -6.304 1.00 98.00 177 ARG A C 1
ATOM 1462 O O . ARG A 1 177 ? -15.061 1.123 -5.264 1.00 98.00 177 ARG A O 1
ATOM 1469 N N . ASP A 1 178 ? -14.478 -0.554 -6.643 1.00 98.25 178 ASP A N 1
ATOM 1470 C CA . ASP A 1 178 ? -14.919 -1.668 -5.795 1.00 98.25 178 ASP A CA 1
ATOM 1471 C C . ASP A 1 178 ? -14.126 -1.683 -4.473 1.00 98.25 178 ASP A C 1
ATOM 1473 O O . ASP A 1 178 ? -14.693 -1.824 -3.390 1.00 98.25 178 ASP A O 1
ATOM 1477 N N . LEU A 1 179 ? -12.809 -1.429 -4.531 1.00 98.69 179 LEU A N 1
ATOM 1478 C CA . LEU A 1 179 ? -11.993 -1.249 -3.326 1.00 98.69 179 LEU A CA 1
ATOM 1479 C C . LEU A 1 179 ? -12.493 -0.068 -2.479 1.00 98.69 179 LEU A C 1
ATOM 1481 O O . LEU A 1 179 ? -12.644 -0.225 -1.268 1.00 98.69 179 LEU A O 1
ATOM 1485 N N . ALA A 1 180 ? -12.776 1.087 -3.087 1.00 98.50 180 ALA A N 1
ATOM 1486 C CA . ALA A 1 180 ? -13.312 2.250 -2.380 1.00 98.50 180 ALA A CA 1
ATOM 1487 C C . ALA A 1 180 ? -14.655 1.944 -1.686 1.00 98.50 180 ALA A C 1
ATOM 1489 O O . ALA A 1 180 ? -14.822 2.285 -0.511 1.00 98.50 180 ALA A O 1
ATOM 1490 N N . ASP A 1 181 ? -15.556 1.216 -2.353 1.00 98.31 181 ASP A N 1
ATOM 1491 C CA . ASP A 1 181 ? -16.841 0.790 -1.787 1.00 98.31 181 ASP A CA 1
ATOM 1492 C C . ASP A 1 181 ? -16.661 -0.136 -0.575 1.00 98.31 181 ASP A C 1
ATOM 1494 O O . ASP A 1 181 ? -17.286 0.070 0.471 1.00 98.31 181 ASP A O 1
ATOM 1498 N N . ILE A 1 182 ? -15.768 -1.130 -0.674 1.00 98.44 182 ILE A N 1
ATOM 1499 C CA . ILE A 1 182 ? -15.443 -2.047 0.433 1.00 98.44 182 ILE A CA 1
ATOM 1500 C C . ILE A 1 182 ? -14.861 -1.276 1.623 1.00 98.44 182 ILE A C 1
ATOM 1502 O O . ILE A 1 182 ? -15.227 -1.533 2.775 1.00 98.44 182 ILE A O 1
ATOM 1506 N N . LEU A 1 183 ? -13.971 -0.322 1.346 1.00 98.50 183 LEU A N 1
ATOM 1507 C CA . LEU A 1 183 ? -13.347 0.542 2.345 1.00 98.50 183 LEU A CA 1
ATOM 1508 C C . LEU A 1 183 ? -14.302 1.623 2.875 1.00 98.50 183 LEU A C 1
ATOM 1510 O O . LEU A 1 183 ? -13.972 2.285 3.854 1.00 98.50 183 LEU A O 1
ATOM 1514 N N . LYS A 1 184 ? -15.496 1.785 2.288 1.00 97.88 184 LYS A N 1
ATOM 1515 C CA . LYS A 1 184 ? -16.482 2.818 2.648 1.00 97.88 184 LYS A CA 1
ATOM 1516 C C . LYS A 1 184 ? -15.912 4.238 2.548 1.00 97.88 184 LYS A C 1
ATOM 1518 O O . LYS A 1 184 ? -16.189 5.081 3.403 1.00 97.88 184 LYS A O 1
ATOM 1523 N N . ILE A 1 185 ? -15.113 4.480 1.517 1.00 98.50 185 ILE A N 1
ATOM 1524 C CA . ILE A 1 185 ? -14.644 5.808 1.115 1.00 98.50 185 ILE A CA 1
ATOM 1525 C C . ILE A 1 185 ? -15.325 6.208 -0.195 1.00 98.50 185 ILE A C 1
ATOM 1527 O O . ILE A 1 185 ? -15.821 5.358 -0.932 1.00 98.50 185 ILE A O 1
ATOM 1531 N N . ASN A 1 186 ? -15.360 7.504 -0.497 1.00 98.12 186 ASN A N 1
ATOM 1532 C CA . ASN A 1 186 ? -15.904 7.976 -1.768 1.00 98.12 186 ASN A CA 1
ATOM 1533 C C . ASN A 1 186 ? -15.102 7.394 -2.937 1.00 98.12 186 ASN A C 1
ATOM 1535 O O . ASN A 1 186 ? -13.875 7.292 -2.865 1.00 98.12 186 ASN A O 1
ATOM 1539 N N . GLN A 1 187 ? -15.778 7.042 -4.027 1.00 97.94 187 GLN A N 1
ATOM 1540 C CA . GLN A 1 187 ? -15.082 6.589 -5.225 1.00 97.94 187 GLN A CA 1
ATOM 1541 C C . GLN A 1 187 ? -14.278 7.753 -5.839 1.00 97.94 187 GLN A C 1
ATOM 1543 O O . GLN A 1 187 ? -14.807 8.861 -5.947 1.00 97.94 187 GLN A O 1
ATOM 1548 N N . PRO A 1 188 ? -13.019 7.519 -6.238 1.00 95.25 188 PRO A N 1
ATOM 1549 C CA . PRO A 1 188 ? -12.207 8.504 -6.946 1.00 95.25 188 PRO A CA 1
ATOM 1550 C C . PRO A 1 188 ? -12.729 8.733 -8.378 1.00 95.25 188 PRO A C 1
ATOM 1552 O O . PRO A 1 188 ? -13.571 7.983 -8.878 1.00 95.25 188 PRO A O 1
ATOM 1555 N N . SER A 1 189 ? -12.214 9.774 -9.044 1.00 94.88 189 SER A N 1
ATOM 1556 C CA . SER A 1 189 ? -12.494 10.085 -10.459 1.00 94.88 189 SER A CA 1
ATOM 1557 C C . SER A 1 189 ? -12.230 8.885 -11.385 1.00 94.88 189 SER A C 1
ATOM 1559 O O . SER A 1 189 ? -11.318 8.093 -11.142 1.00 94.88 189 SER A O 1
ATOM 1561 N N . GLU A 1 190 ? -13.001 8.771 -12.477 1.00 92.69 190 GLU A N 1
ATOM 1562 C CA . GLU A 1 190 ? -12.861 7.710 -13.498 1.00 92.69 190 GLU A CA 1
ATOM 1563 C C . GLU A 1 190 ? -11.460 7.660 -14.124 1.00 92.69 190 GLU A C 1
ATOM 1565 O O . GLU A 1 190 ? -11.010 6.605 -14.558 1.00 92.69 190 GLU A O 1
ATOM 1570 N N . GLU A 1 191 ? -10.727 8.774 -14.129 1.00 93.19 191 GLU A N 1
ATOM 1571 C CA . GLU A 1 191 ? -9.360 8.821 -14.663 1.00 93.19 191 GLU A CA 1
ATOM 1572 C C . GLU A 1 191 ? -8.353 7.965 -13.874 1.00 93.19 191 GLU A C 1
ATOM 1574 O O . GLU A 1 191 ? -7.307 7.600 -14.410 1.00 93.19 191 GLU A O 1
ATOM 1579 N N . TYR A 1 192 ? -8.671 7.620 -12.621 1.00 92.44 192 TYR A N 1
ATOM 1580 C CA . TYR A 1 192 ? -7.847 6.762 -11.766 1.00 92.44 192 TYR A CA 1
ATOM 1581 C C . TYR A 1 192 ? -8.283 5.293 -11.799 1.00 92.44 192 TYR A C 1
ATOM 1583 O O . TYR A 1 192 ? -7.791 4.492 -11.003 1.00 92.44 192 TYR A O 1
ATOM 1591 N N . GLU A 1 193 ? -9.227 4.925 -12.669 1.00 94.75 193 GLU A N 1
ATOM 1592 C CA . GLU A 1 193 ? -9.753 3.566 -12.732 1.00 94.75 193 GLU A CA 1
ATOM 1593 C C . GLU A 1 193 ? -8.671 2.546 -13.123 1.00 94.75 193 GLU A C 1
ATOM 1595 O O . GLU A 1 193 ? -7.918 2.705 -14.089 1.00 94.75 193 GLU A O 1
ATOM 1600 N N . GLN A 1 194 ? -8.601 1.460 -12.357 1.00 95.44 194 GLN A N 1
ATOM 1601 C CA . GLN A 1 194 ? -7.661 0.373 -12.559 1.00 95.44 194 GLN A CA 1
ATOM 1602 C C . GLN A 1 194 ? -8.332 -0.965 -12.269 1.00 95.44 194 GLN A C 1
ATO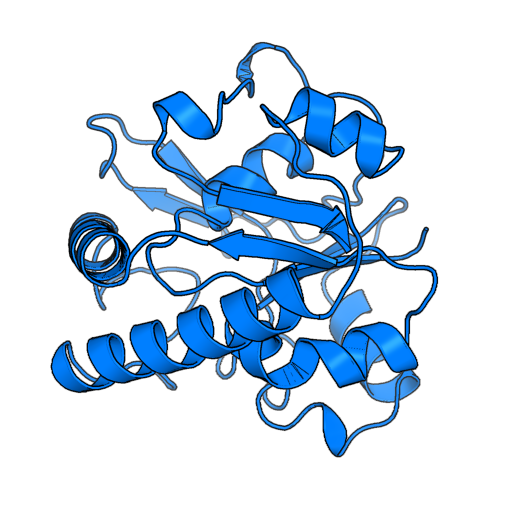M 1604 O O . GLN A 1 194 ? -8.558 -1.314 -11.113 1.00 95.44 194 GLN A O 1
ATOM 1609 N N . ASP A 1 195 ? -8.539 -1.758 -13.318 1.00 97.44 195 ASP A N 1
ATOM 1610 C CA . ASP A 1 195 ? -8.874 -3.175 -13.179 1.00 97.44 195 ASP A CA 1
ATOM 1611 C C . ASP A 1 195 ? -7.638 -3.958 -12.707 1.00 97.44 195 ASP A C 1
ATOM 1613 O O . ASP A 1 195 ? -6.574 -3.943 -13.346 1.00 97.44 195 ASP A O 1
ATOM 1617 N N . TYR A 1 196 ? -7.767 -4.640 -11.572 1.00 97.69 196 TYR A N 1
ATOM 1618 C CA . TYR A 1 196 ? -6.655 -5.346 -10.944 1.00 97.69 196 TYR A CA 1
ATOM 1619 C C . TYR A 1 196 ? -6.266 -6.625 -11.687 1.00 97.69 196 TYR A C 1
ATOM 1621 O O . TYR A 1 196 ? -5.074 -6.916 -11.813 1.00 97.69 196 TYR A O 1
ATOM 1629 N N . ASN A 1 197 ? -7.228 -7.340 -12.275 1.00 94.94 197 ASN A N 1
ATOM 1630 C CA . ASN A 1 197 ? -6.949 -8.552 -13.047 1.00 94.94 197 ASN A CA 1
ATOM 1631 C C . ASN A 1 197 ? -6.180 -8.220 -14.330 1.00 94.94 197 ASN A C 1
ATOM 1633 O O . ASN A 1 197 ? -5.173 -8.861 -14.632 1.00 94.94 197 ASN A O 1
ATOM 1637 N N . LEU A 1 198 ? -6.601 -7.180 -15.059 1.00 95.56 198 LEU A N 1
ATOM 1638 C CA . LEU A 1 198 ? -5.912 -6.717 -16.270 1.00 95.56 198 LEU A CA 1
ATOM 1639 C C . LEU A 1 198 ? -4.490 -6.226 -15.981 1.00 95.56 198 LEU A C 1
ATOM 1641 O O . LEU A 1 198 ? -3.631 -6.242 -16.866 1.00 95.56 198 LEU A O 1
ATOM 1645 N N . LYS A 1 199 ? -4.232 -5.776 -14.751 1.00 94.06 199 LYS A N 1
ATOM 1646 C CA . LYS A 1 199 ? -2.919 -5.297 -14.317 1.00 94.06 199 LYS A CA 1
ATOM 1647 C C . LYS A 1 199 ? -2.091 -6.351 -13.593 1.00 94.06 199 LYS A C 1
ATOM 1649 O O . LYS A 1 199 ? -0.972 -6.002 -13.205 1.00 94.06 199 LYS A O 1
ATOM 1654 N N . ASP A 1 200 ? -2.556 -7.597 -13.493 1.00 96.56 200 ASP A N 1
ATOM 1655 C CA . ASP A 1 200 ? -1.860 -8.680 -12.787 1.00 96.56 200 ASP A CA 1
ATOM 1656 C C . ASP A 1 200 ? -1.579 -8.291 -11.321 1.00 96.56 200 ASP A C 1
ATOM 1658 O O . ASP A 1 200 ? -0.430 -8.204 -10.879 1.00 96.56 200 ASP A O 1
ATOM 1662 N N . ILE A 1 201 ? -2.650 -7.934 -10.605 1.00 97.75 201 ILE A N 1
ATOM 1663 C CA . ILE A 1 201 ? -2.639 -7.524 -9.198 1.00 97.75 201 ILE A CA 1
ATOM 1664 C C . ILE A 1 201 ? -3.726 -8.304 -8.455 1.00 97.75 201 ILE A C 1
ATOM 1666 O O . ILE A 1 201 ? -4.899 -8.248 -8.815 1.00 97.75 201 ILE A O 1
ATOM 1670 N N . GLY A 1 202 ? -3.355 -9.008 -7.388 1.00 98.38 202 GLY A N 1
ATOM 1671 C CA . GLY A 1 202 ? -4.311 -9.548 -6.426 1.00 98.38 202 GLY A CA 1
ATOM 1672 C C . GLY A 1 202 ? -4.523 -8.561 -5.285 1.00 98.38 202 GLY A C 1
ATOM 1673 O O . GLY A 1 202 ? -3.557 -8.176 -4.632 1.00 98.38 202 GLY A O 1
ATOM 1674 N N . VAL A 1 203 ? -5.774 -8.193 -4.998 1.00 98.69 203 VAL A N 1
ATOM 1675 C CA . VAL A 1 203 ? -6.125 -7.369 -3.829 1.00 98.69 203 VAL A CA 1
ATOM 1676 C C . VAL A 1 203 ? -7.137 -8.090 -2.933 1.00 98.69 203 VAL A C 1
ATOM 1678 O O . VAL A 1 203 ? -8.081 -8.725 -3.417 1.00 98.69 203 VAL A O 1
ATOM 1681 N N . LYS A 1 204 ? -6.949 -8.004 -1.614 1.00 98.69 204 LYS A N 1
ATOM 1682 C CA . LYS A 1 204 ? -7.939 -8.428 -0.617 1.00 98.69 204 LYS A CA 1
ATOM 1683 C C . LYS A 1 204 ? -7.952 -7.485 0.569 1.00 98.69 204 LYS A C 1
ATOM 1685 O O . LYS A 1 204 ? -6.905 -7.125 1.093 1.00 98.69 204 LYS A O 1
ATOM 1690 N N . VAL A 1 205 ? -9.154 -7.145 1.010 1.00 98.69 205 VAL A N 1
ATOM 1691 C CA . VAL A 1 205 ? -9.398 -6.381 2.231 1.00 98.69 205 VAL A CA 1
ATOM 1692 C C . VAL A 1 205 ? -9.806 -7.347 3.336 1.00 98.69 205 VAL A C 1
ATOM 1694 O O . VAL A 1 205 ? -10.753 -8.121 3.146 1.00 98.69 205 VAL A O 1
ATOM 1697 N N . ILE A 1 206 ? -9.091 -7.315 4.461 1.00 97.94 206 ILE A N 1
ATOM 1698 C CA . ILE A 1 206 ? -9.355 -8.132 5.659 1.00 97.94 206 ILE A CA 1
ATOM 1699 C C . ILE A 1 206 ? -9.628 -7.287 6.898 1.00 97.94 206 ILE A C 1
ATOM 1701 O O . ILE A 1 206 ? -9.212 -6.109 6.943 1.00 97.94 206 ILE A O 1
#

Secondary structure (DSSP, 8-state):
--EEEEEE-TTSSHHHHHHHHHTSTTB--TT--GGGEEEE-TTSS-EEEEES---STTSSS-TTGGGGGGS-HHHHHHHHHTT--SSSBEEEE-SGGGG-HHHHHHH-TTS-EEEEE--HHHHHHHHHHTTTT--SSS--TTT---HHHHHHHHHHHHHHHHHHHHHS--B--SBHHHHHHHHT-PPPPGGG--BTTTTT-EEEE-

Foldseek 3Di:
DAEAEEAEAAQLLSLLLCVLLCQFPQEQQLQFDPLQWFWACLVVDTDTRTTGFAADQPGPFDNCLLPCVVDALVNVVCRQCVSGDDHHYYYYHYHSCLVVVVVCCVRCVVHKYKYKAFDLVSSLVSCVSSCNQNTSPDNCCVPDDDSVVSSVSNVVSNVSSVVCVVVDDWDWAQWSQSVCVRNVTGRHDPVSIDGQVVVRMTITID

pLDDT: mean 95.11, std 4.86, range [72.06, 98.88]